Protein AF-A0A918A5C1-F1 (afdb_monomer_lite)

Sequence (192 aa):
MVVDEVDRHLWRVVDAAYDRLTCAECGGALSRGPAGCAACDRAHRYRYAAIEVDRPGVPPGNEHALRVNVSVVRRPYGISAKEVLGRRLSLPILLDGHLPGTAQAQAARAVLDKGGSAAEYAESFTASGGVASAPDRETDARPGPSAVQRPSGGGNPSGEAVLGVASWAGPASGGVGRRAQEGSRRSCMVRR

Secondary structure (DSSP, 8-state):
-GGGSGGGSBHHHHHHHHTT-B-TTTSSBTTTSPTT-HHHHHHHHHGGGSB--PPTTS-TTHHHHHHHHHHHHH--TT--HHHHHHHHHHHHHHHTT----HHHHHHHHHHHHTT--HHHHHHHHHSS----PPP------PPPP-----------------------------------------------

Organism: NCBI:txid2047744

Radius of gyration: 23.29 Å; chains: 1; bounding box: 36×92×53 Å

Structure (mmCIF, N/CA/C/O backbone):
data_AF-A0A918A5C1-F1
#
_entry.id   AF-A0A918A5C1-F1
#
loop_
_atom_site.group_PDB
_atom_site.id
_atom_site.type_symbol
_atom_site.label_atom_id
_atom_site.label_alt_id
_atom_site.label_comp_id
_atom_site.label_asym_id
_atom_site.label_entity_id
_atom_site.label_seq_id
_atom_site.pdbx_PDB_ins_code
_atom_site.Cartn_x
_atom_site.Cartn_y
_atom_site.Cartn_z
_atom_site.occupancy
_atom_site.B_iso_or_equiv
_atom_site.auth_seq_id
_atom_site.auth_comp_id
_atom_site.auth_asym_id
_atom_site.auth_atom_id
_atom_site.pdbx_PDB_model_num
ATOM 1 N N . MET A 1 1 ? -14.588 -12.316 13.452 1.00 87.06 1 MET A N 1
ATOM 2 C CA . MET A 1 1 ? -14.721 -11.558 12.178 1.00 87.06 1 MET A CA 1
ATOM 3 C C . MET A 1 1 ? -13.364 -11.553 11.477 1.00 87.06 1 MET A C 1
ATOM 5 O O . MET A 1 1 ? -12.376 -11.778 12.157 1.00 87.06 1 MET A O 1
ATOM 9 N N . VAL A 1 2 ? -13.269 -11.291 10.163 1.00 95.62 2 VAL A N 1
ATOM 10 C CA . VAL A 1 2 ? -11.977 -11.307 9.423 1.00 95.62 2 VAL A CA 1
ATOM 11 C C . VAL A 1 2 ? -10.876 -10.492 10.119 1.00 95.62 2 VAL A C 1
ATOM 13 O O . VAL A 1 2 ? -9.729 -10.919 10.175 1.00 95.62 2 VAL A O 1
ATOM 16 N N . VAL A 1 3 ? -11.217 -9.325 10.674 1.00 95.00 3 VAL A N 1
ATOM 17 C CA . VAL A 1 3 ? -10.248 -8.439 11.348 1.00 95.00 3 VAL A CA 1
ATOM 18 C C . VAL A 1 3 ? -9.854 -8.886 12.761 1.00 95.00 3 VAL A C 1
ATOM 20 O O . VAL A 1 3 ? -8.916 -8.325 13.319 1.00 95.00 3 VAL A O 1
ATOM 23 N N . ASP A 1 4 ? -10.530 -9.891 13.321 1.00 95.00 4 ASP A N 1
ATOM 24 C CA . ASP A 1 4 ? -10.181 -10.488 14.619 1.00 95.00 4 ASP A CA 1
ATOM 25 C C . ASP A 1 4 ? -9.201 -11.666 14.459 1.00 95.00 4 ASP A C 1
ATOM 27 O O . ASP A 1 4 ? -8.516 -12.032 15.408 1.00 95.00 4 ASP A O 1
ATOM 31 N N . GLU A 1 5 ? -9.122 -12.246 13.256 1.00 96.62 5 GLU A N 1
ATOM 32 C CA . GLU A 1 5 ? -8.316 -13.429 12.917 1.00 96.62 5 GLU A CA 1
ATOM 33 C C . GLU A 1 5 ? -7.422 -13.138 11.701 1.00 96.62 5 GLU A C 1
ATOM 35 O O . GLU A 1 5 ? -7.393 -13.878 10.717 1.00 96.62 5 GLU A O 1
ATOM 40 N N . VAL A 1 6 ? -6.729 -11.994 11.730 1.00 97.19 6 VAL A N 1
ATOM 41 C CA . VAL A 1 6 ? -5.982 -11.461 10.576 1.00 97.19 6 VAL A CA 1
ATOM 42 C C . VAL A 1 6 ? -4.991 -12.461 9.974 1.00 97.19 6 VAL A C 1
ATOM 44 O O . VAL A 1 6 ? -4.829 -12.489 8.759 1.00 97.19 6 VAL A O 1
ATOM 47 N N . ASP A 1 7 ? -4.373 -13.303 10.799 1.00 97.56 7 ASP A N 1
ATOM 48 C CA . ASP A 1 7 ? -3.370 -14.312 10.447 1.00 97.56 7 ASP A CA 1
ATOM 49 C C . ASP A 1 7 ? -3.942 -15.535 9.717 1.00 97.56 7 ASP A C 1
ATOM 51 O O . ASP A 1 7 ? -3.189 -16.333 9.164 1.00 97.56 7 ASP A O 1
ATOM 55 N N . ARG A 1 8 ? -5.269 -15.676 9.665 1.00 98.12 8 ARG A N 1
ATOM 56 C CA . ARG A 1 8 ? -5.959 -16.766 8.956 1.00 98.12 8 ARG A CA 1
ATOM 57 C C . ARG A 1 8 ? -6.446 -16.375 7.568 1.00 98.12 8 ARG A C 1
ATOM 59 O O . ARG A 1 8 ? -7.023 -17.197 6.855 1.00 98.12 8 ARG A O 1
ATOM 66 N N . HIS A 1 9 ? -6.245 -15.122 7.175 1.00 98.25 9 HIS A N 1
ATOM 67 C CA . HIS A 1 9 ? -6.808 -14.571 5.954 1.00 98.25 9 HIS A CA 1
ATOM 68 C C . HIS A 1 9 ? -5.730 -13.967 5.060 1.00 98.25 9 HIS A C 1
ATOM 70 O O . HIS A 1 9 ? -4.739 -13.407 5.528 1.00 98.25 9 HIS A O 1
ATOM 76 N N . LEU A 1 10 ? -5.950 -14.050 3.743 1.00 97.88 10 LEU A N 1
ATOM 77 C CA . LEU A 1 10 ? -5.118 -13.343 2.775 1.00 97.88 10 LEU A CA 1
ATOM 78 C C . LEU A 1 10 ? -5.194 -11.837 3.027 1.00 97.88 10 LEU A C 1
ATOM 80 O O . LEU A 1 10 ? -6.274 -11.300 3.294 1.00 97.88 10 LEU A O 1
ATOM 84 N N . TRP A 1 11 ? -4.074 -11.139 2.853 1.00 97.69 11 TRP A N 1
ATOM 85 C CA . TRP A 1 11 ? -3.998 -9.699 3.108 1.00 97.69 11 TRP A CA 1
ATOM 86 C C . TRP A 1 11 ? -5.070 -8.899 2.352 1.00 97.69 11 TRP A C 1
ATOM 88 O O . TRP A 1 11 ? -5.661 -7.990 2.922 1.00 97.69 11 TRP A O 1
ATOM 98 N N . ARG A 1 12 ? -5.390 -9.286 1.107 1.00 96.88 12 ARG A N 1
ATOM 99 C CA . ARG A 1 12 ? -6.434 -8.660 0.273 1.00 96.88 12 ARG A CA 1
ATOM 100 C C . ARG A 1 12 ? -7.818 -8.734 0.920 1.00 96.88 12 ARG A C 1
ATOM 102 O O . ARG A 1 12 ? -8.595 -7.788 0.825 1.00 96.88 12 ARG A O 1
ATOM 109 N N . VAL A 1 13 ? -8.116 -9.842 1.600 1.00 97.69 13 VAL A N 1
ATOM 110 C CA . VAL A 1 13 ? -9.382 -10.048 2.319 1.00 97.69 13 VAL A CA 1
ATOM 111 C C . VAL A 1 13 ? -9.417 -9.194 3.585 1.00 97.69 13 VAL A C 1
ATOM 113 O O . VAL A 1 13 ? -10.421 -8.532 3.840 1.00 97.69 13 VAL A O 1
ATOM 116 N N . VAL A 1 14 ? -8.314 -9.145 4.339 1.00 97.88 14 VAL A N 1
ATOM 117 C CA . VAL A 1 14 ? -8.180 -8.283 5.528 1.00 97.88 14 VAL A CA 1
ATOM 118 C C . VAL A 1 14 ? -8.329 -6.805 5.156 1.00 97.88 14 VAL A C 1
ATOM 120 O O . VAL A 1 14 ? -9.086 -6.077 5.796 1.00 97.88 14 VAL A O 1
ATOM 123 N N . ASP A 1 15 ? -7.684 -6.366 4.078 1.00 96.19 15 ASP A N 1
ATOM 124 C CA . ASP A 1 15 ? -7.796 -5.007 3.547 1.00 96.19 15 ASP A CA 1
ATOM 125 C C . ASP A 1 15 ? -9.226 -4.658 3.126 1.00 96.19 15 ASP A C 1
ATOM 127 O O . ASP A 1 15 ? -9.741 -3.601 3.492 1.00 96.19 15 ASP A O 1
ATOM 131 N N . ALA A 1 16 ? -9.887 -5.555 2.392 1.00 96.25 16 ALA A N 1
ATOM 132 C CA . ALA A 1 16 ? -11.272 -5.369 1.974 1.00 96.25 16 ALA A CA 1
ATOM 133 C C . ALA A 1 16 ? -12.257 -5.380 3.157 1.00 96.25 16 ALA A C 1
ATOM 135 O O . ALA A 1 16 ? -13.344 -4.805 3.056 1.00 96.25 16 ALA A O 1
ATOM 136 N N . ALA A 1 17 ? -11.910 -6.038 4.267 1.00 97.00 17 ALA A N 1
ATOM 137 C CA . ALA A 1 17 ? -12.677 -5.976 5.504 1.00 97.00 17 ALA A CA 1
ATOM 138 C C . ALA A 1 17 ? -12.485 -4.624 6.205 1.00 97.00 17 ALA A C 1
ATOM 140 O O . ALA A 1 17 ? -13.475 -3.985 6.552 1.00 97.00 17 ALA A O 1
ATOM 141 N N . TYR A 1 18 ? -11.245 -4.136 6.337 1.00 96.06 18 TYR A N 1
ATOM 142 C CA . TYR A 1 18 ? -10.982 -2.802 6.893 1.00 96.06 18 TYR A CA 1
ATOM 143 C C . TYR A 1 18 ? -11.688 -1.682 6.122 1.00 96.06 18 TYR A C 1
ATOM 145 O O . TYR A 1 18 ? -12.169 -0.736 6.738 1.00 96.06 18 TYR A O 1
ATOM 153 N N . ASP A 1 19 ? -11.826 -1.815 4.803 1.00 93.12 19 ASP A N 1
ATOM 154 C CA . ASP A 1 19 ? -12.520 -0.838 3.954 1.00 93.12 19 ASP A CA 1
ATOM 155 C C . ASP A 1 19 ? -14.018 -0.703 4.252 1.00 93.12 19 ASP A C 1
ATOM 157 O O . ASP A 1 19 ? -14.624 0.308 3.902 1.00 93.12 19 ASP A O 1
ATOM 161 N N . ARG A 1 20 ? -14.616 -1.710 4.892 1.00 95.75 20 ARG A N 1
ATOM 162 C CA . ARG A 1 20 ? -16.041 -1.738 5.242 1.00 95.75 20 ARG A CA 1
ATOM 163 C C . ARG A 1 20 ? -16.316 -1.399 6.701 1.00 95.75 20 ARG A C 1
ATOM 165 O O . ARG A 1 20 ? -17.478 -1.296 7.083 1.00 95.75 20 ARG A O 1
ATOM 172 N N . LEU A 1 21 ? -15.276 -1.263 7.520 1.00 96.88 21 LEU A N 1
ATOM 173 C CA . LEU A 1 21 ? -15.415 -1.045 8.952 1.00 96.88 21 LEU A CA 1
ATOM 174 C C . LEU A 1 21 ? -15.123 0.406 9.311 1.00 96.88 21 LEU A C 1
ATOM 176 O O . LEU A 1 21 ? -14.121 0.990 8.898 1.00 96.88 21 LEU A O 1
ATOM 180 N N . THR A 1 22 ? -15.979 0.959 10.160 1.00 97.81 22 THR A N 1
ATOM 181 C CA . THR A 1 22 ? -15.768 2.265 10.778 1.00 97.81 22 THR A CA 1
ATOM 182 C C . THR A 1 22 ? -15.053 2.080 12.112 1.00 97.81 22 THR A C 1
ATOM 184 O O . THR A 1 22 ? -15.408 1.223 12.919 1.00 97.81 22 THR A O 1
ATOM 187 N N . CYS A 1 23 ? -14.029 2.886 12.358 1.00 97.50 23 CYS A N 1
ATOM 188 C CA . CYS A 1 23 ? -13.345 2.955 13.635 1.00 97.50 23 CYS A CA 1
ATOM 189 C C . CYS A 1 23 ? -14.275 3.562 14.692 1.00 97.50 23 CYS A C 1
ATOM 191 O O . CYS A 1 23 ? -14.703 4.706 14.551 1.00 97.50 23 CYS A O 1
ATOM 193 N N . ALA A 1 24 ? -14.529 2.828 15.775 1.00 96.69 24 ALA A N 1
ATOM 194 C CA . ALA A 1 24 ? -15.367 3.306 16.875 1.00 96.69 24 ALA A CA 1
ATOM 195 C C . ALA A 1 24 ? -14.765 4.510 17.628 1.00 96.69 24 ALA A C 1
ATOM 197 O O . ALA A 1 24 ? -15.506 5.274 18.232 1.00 96.69 24 ALA A O 1
ATOM 198 N N . GLU A 1 25 ? -13.440 4.698 17.584 1.00 97.56 25 GLU A N 1
ATOM 199 C CA . GLU A 1 25 ? -12.774 5.817 18.267 1.00 97.56 2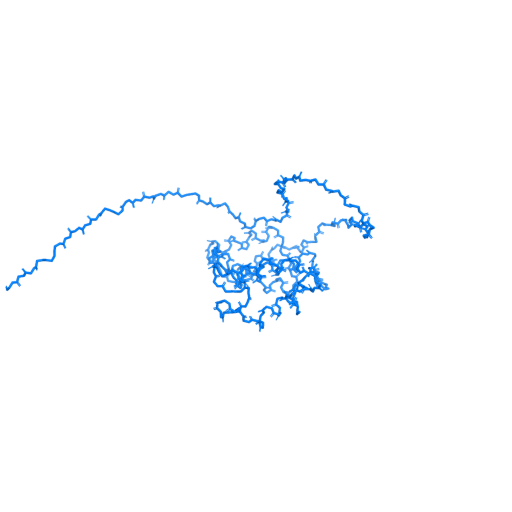5 GLU A CA 1
ATOM 200 C C . GLU A 1 25 ? -12.836 7.119 17.461 1.00 97.56 25 GLU A C 1
ATOM 202 O O . GLU A 1 25 ? -13.171 8.168 17.999 1.00 97.56 25 GLU A O 1
ATOM 207 N N . CYS A 1 26 ? -12.490 7.075 16.170 1.00 97.25 26 CYS A N 1
ATOM 208 C CA . CYS A 1 26 ? -12.340 8.287 15.358 1.00 97.25 26 CYS A CA 1
ATOM 209 C C . CYS A 1 26 ? -13.447 8.487 14.313 1.00 97.25 26 CYS A C 1
ATOM 211 O O . CYS A 1 26 ? -13.390 9.457 13.563 1.00 97.25 26 CYS A O 1
ATOM 213 N N . GLY A 1 27 ? -14.392 7.550 14.181 1.00 97.00 27 GLY A N 1
ATOM 214 C CA . GLY A 1 27 ? -15.496 7.606 13.213 1.00 97.00 27 GLY A CA 1
ATOM 215 C C . GLY A 1 27 ? -15.097 7.475 11.735 1.00 97.00 27 GLY A C 1
ATOM 216 O O . GLY A 1 27 ? -15.963 7.484 10.867 1.00 97.00 27 GLY A O 1
ATOM 217 N N . GLY A 1 28 ? -13.803 7.356 11.425 1.00 94.19 28 GLY A N 1
ATOM 218 C CA . GLY A 1 28 ? -13.288 7.165 10.064 1.00 94.19 28 GLY A CA 1
ATOM 219 C C . GLY A 1 28 ? -13.178 5.690 9.675 1.00 94.19 28 GLY A C 1
ATOM 220 O O . GLY A 1 28 ? -13.428 4.810 10.491 1.00 94.19 28 GLY A O 1
ATOM 221 N N . ALA A 1 29 ? -12.739 5.397 8.450 1.00 95.19 29 ALA A N 1
ATOM 222 C CA . ALA A 1 29 ? -12.466 4.017 8.038 1.00 95.19 29 ALA A CA 1
ATOM 223 C C . ALA A 1 29 ? -11.344 3.389 8.892 1.00 95.19 29 ALA A C 1
ATOM 225 O O . ALA A 1 29 ? -10.275 3.988 9.082 1.00 95.19 29 ALA A O 1
ATOM 226 N N . LEU A 1 30 ? -11.576 2.179 9.407 1.00 96.44 30 LEU A N 1
ATOM 227 C CA . LEU A 1 30 ? -10.623 1.466 10.255 1.00 96.44 30 LEU A CA 1
ATOM 228 C C . LEU A 1 30 ? -9.291 1.266 9.516 1.00 96.44 30 LEU A C 1
ATOM 230 O O . LEU A 1 30 ? -9.261 1.014 8.314 1.00 96.44 30 LEU A O 1
ATOM 234 N N . SER A 1 31 ? -8.173 1.403 10.238 1.00 95.12 31 SER A N 1
ATOM 235 C CA . SER A 1 31 ? -6.787 1.425 9.721 1.00 95.12 31 SER A CA 1
ATOM 236 C C . SER A 1 31 ? -6.377 2.663 8.905 1.00 95.12 31 SER A C 1
ATOM 238 O O . SER A 1 31 ? -5.211 2.761 8.519 1.00 95.12 31 SER A O 1
ATOM 240 N N . ARG A 1 32 ? -7.286 3.621 8.668 1.00 93.88 32 ARG A N 1
ATOM 241 C CA . ARG A 1 32 ? -7.028 4.846 7.880 1.00 93.88 32 ARG A CA 1
ATOM 242 C C . ARG A 1 32 ? -7.212 6.149 8.663 1.00 93.88 32 ARG A C 1
ATOM 244 O O . ARG A 1 32 ? -6.951 7.220 8.127 1.00 93.88 32 ARG A O 1
ATOM 251 N N . GLY A 1 33 ? -7.676 6.064 9.909 1.00 92.62 33 GLY A N 1
ATOM 252 C CA . GLY A 1 33 ? -7.900 7.227 10.766 1.00 92.62 33 GLY A CA 1
ATOM 253 C C . GLY A 1 33 ? -6.615 7.976 11.152 1.00 92.62 33 GLY A C 1
ATOM 254 O O . GLY A 1 33 ? -5.513 7.471 10.901 1.00 92.62 33 GLY A O 1
ATOM 255 N N . PRO A 1 34 ? -6.763 9.158 11.789 1.00 92.56 34 PRO A N 1
ATOM 256 C CA . PRO A 1 34 ? -5.683 10.096 12.094 1.00 92.56 34 PRO A CA 1
ATOM 257 C C . PRO A 1 34 ? -4.485 9.471 12.811 1.00 92.56 34 PRO A C 1
ATOM 259 O O . PRO A 1 34 ? -4.590 8.442 13.487 1.00 92.56 34 PRO A O 1
ATOM 262 N N . ALA A 1 35 ? -3.324 10.118 12.673 1.00 90.50 35 ALA A N 1
ATOM 263 C CA . ALA A 1 35 ? -2.172 9.824 13.517 1.00 90.50 35 ALA A CA 1
ATOM 264 C C . ALA A 1 35 ? -2.573 9.950 14.996 1.00 90.50 35 ALA A C 1
ATOM 266 O O . ALA A 1 35 ? -3.207 10.933 15.379 1.00 90.50 35 ALA A O 1
ATOM 267 N N . GLY A 1 36 ? -2.230 8.949 15.810 1.00 92.44 36 GLY A N 1
ATOM 268 C CA . GLY A 1 36 ? -2.559 8.918 17.236 1.00 92.44 36 GLY A CA 1
ATOM 269 C C . GLY A 1 36 ? -3.908 8.281 17.586 1.00 92.44 36 GLY A C 1
ATOM 270 O O . GLY A 1 36 ? -4.189 8.109 18.769 1.00 92.44 36 GLY A O 1
ATOM 271 N N . CYS A 1 37 ? -4.737 7.882 16.612 1.00 97.06 37 CYS A N 1
ATOM 272 C CA . CYS A 1 37 ? -5.896 7.031 16.901 1.00 97.06 37 CYS A CA 1
ATOM 273 C C . CYS A 1 37 ? -5.428 5.599 17.195 1.00 97.06 37 CYS A C 1
ATOM 275 O O . CYS A 1 37 ? -4.991 4.889 16.285 1.00 97.06 37 CYS A O 1
ATOM 277 N N . ALA A 1 38 ? -5.562 5.163 18.450 1.00 97.12 38 ALA A N 1
ATOM 278 C CA . ALA A 1 38 ? -5.040 3.889 18.933 1.00 97.12 38 ALA A CA 1
ATOM 279 C C . ALA A 1 38 ? -5.626 2.684 18.180 1.00 97.12 38 ALA A C 1
ATOM 281 O O . ALA A 1 38 ? -4.872 1.788 17.780 1.00 97.12 38 ALA A O 1
ATOM 282 N N . ALA A 1 39 ? -6.939 2.673 17.923 1.00 96.88 39 ALA A N 1
ATOM 283 C CA . ALA A 1 39 ? -7.589 1.614 17.151 1.00 96.88 39 ALA A CA 1
ATOM 284 C C . ALA A 1 39 ? -7.078 1.545 15.702 1.00 96.88 39 ALA A C 1
ATOM 286 O O . ALA A 1 39 ? -6.755 0.462 15.208 1.00 96.88 39 ALA A O 1
ATOM 287 N N . CYS A 1 40 ? -6.939 2.689 15.023 1.00 97.31 40 CYS A N 1
ATOM 288 C CA . CYS A 1 40 ? -6.416 2.725 13.654 1.00 97.31 40 CYS A CA 1
ATOM 289 C C . CYS A 1 40 ? -4.932 2.357 13.590 1.00 97.31 40 CYS A C 1
ATOM 291 O O . CYS A 1 40 ? -4.527 1.635 12.682 1.00 97.31 40 CYS A O 1
ATOM 293 N N . ASP A 1 41 ? -4.134 2.807 14.556 1.00 95.75 41 ASP A N 1
ATOM 294 C CA . ASP A 1 41 ? -2.721 2.459 14.690 1.00 95.75 41 ASP A CA 1
ATOM 295 C C . ASP A 1 41 ? -2.524 0.957 14.907 1.00 95.75 41 ASP A C 1
ATOM 297 O O . ASP A 1 41 ? -1.663 0.339 14.276 1.00 95.75 41 ASP A O 1
ATOM 301 N N . ARG A 1 42 ? -3.349 0.346 15.766 1.00 95.81 42 ARG A N 1
ATOM 302 C CA . ARG A 1 42 ? -3.363 -1.104 15.970 1.00 95.81 42 ARG A CA 1
ATOM 303 C C . ARG A 1 42 ? -3.731 -1.817 14.672 1.00 95.81 42 ARG A C 1
ATOM 305 O O . ARG A 1 42 ? -2.926 -2.600 14.182 1.00 95.81 42 ARG A O 1
ATOM 312 N N . ALA A 1 43 ? -4.881 -1.506 14.079 1.00 96.56 43 ALA A N 1
ATOM 313 C CA . ALA A 1 43 ? -5.335 -2.135 12.838 1.00 96.56 43 ALA A CA 1
ATOM 314 C C . ALA A 1 43 ? -4.292 -2.023 11.709 1.00 96.56 43 ALA A C 1
ATOM 316 O O . ALA A 1 43 ? -3.991 -3.004 11.028 1.00 96.56 43 ALA A O 1
ATOM 317 N N . HIS A 1 44 ? -3.672 -0.848 11.557 1.00 95.50 44 HIS A N 1
ATOM 318 C CA . HIS A 1 44 ? -2.628 -0.613 10.564 1.00 95.50 44 HIS A CA 1
ATOM 319 C C . HIS A 1 44 ? -1.391 -1.495 10.780 1.00 95.50 44 HIS A C 1
ATOM 321 O O . HIS A 1 44 ? -0.839 -1.992 9.806 1.00 95.50 44 HIS A O 1
ATOM 327 N N . ARG A 1 45 ? -0.955 -1.718 12.025 1.00 93.31 45 ARG A N 1
ATOM 328 C CA . ARG A 1 45 ? 0.194 -2.593 12.317 1.00 93.31 45 ARG A CA 1
ATOM 329 C C . ARG A 1 45 ? -0.153 -4.077 12.182 1.00 93.31 45 ARG A C 1
ATOM 331 O O . ARG A 1 45 ? 0.608 -4.827 11.580 1.00 93.31 45 ARG A O 1
ATOM 338 N N . TYR A 1 46 ? -1.309 -4.497 12.696 1.00 95.44 46 TYR A N 1
ATOM 339 C CA . TYR A 1 46 ? -1.718 -5.907 12.705 1.00 95.44 46 TYR A CA 1
ATOM 340 C C . TYR A 1 46 ? -2.041 -6.458 11.314 1.00 95.44 46 TYR A C 1
ATOM 342 O O . TYR A 1 46 ? -1.929 -7.660 11.101 1.00 95.44 46 TYR A O 1
ATOM 350 N N . ARG A 1 47 ? -2.360 -5.604 10.332 1.00 95.38 47 ARG A N 1
ATOM 351 C CA . ARG A 1 47 ? -2.589 -6.041 8.943 1.00 95.38 47 ARG A CA 1
ATOM 352 C C . ARG A 1 47 ? -1.421 -6.837 8.345 1.00 95.38 47 ARG A C 1
ATOM 354 O O . ARG A 1 47 ? -1.633 -7.621 7.428 1.00 95.38 47 ARG A O 1
ATOM 361 N N . TYR A 1 48 ? -0.194 -6.622 8.829 1.00 95.75 48 TYR A N 1
ATOM 362 C CA . TYR A 1 48 ? 0.990 -7.302 8.305 1.00 95.75 48 TYR A CA 1
ATOM 363 C C . TYR A 1 48 ? 1.110 -8.755 8.773 1.00 95.75 48 TYR A C 1
ATOM 365 O O . TYR A 1 48 ? 1.846 -9.514 8.148 1.00 95.75 48 TYR A O 1
ATOM 373 N N . ALA A 1 49 ? 0.348 -9.157 9.796 1.00 97.31 49 ALA A N 1
ATOM 374 C CA . ALA A 1 49 ? 0.215 -10.556 10.199 1.00 97.31 49 ALA A CA 1
ATOM 375 C C . ALA A 1 49 ? -0.620 -11.383 9.207 1.00 97.31 49 ALA A C 1
ATOM 377 O O . ALA A 1 49 ? -0.575 -12.607 9.254 1.00 97.31 49 ALA A O 1
ATOM 378 N N . ALA A 1 50 ? -1.369 -10.728 8.311 1.00 98.19 50 ALA A N 1
ATOM 379 C CA . ALA A 1 50 ? -2.154 -11.413 7.299 1.00 98.19 50 ALA A CA 1
ATOM 380 C C . ALA A 1 50 ? -1.279 -12.190 6.316 1.00 98.19 50 ALA A C 1
ATOM 382 O O . ALA A 1 50 ? -0.167 -11.769 5.978 1.00 98.19 50 ALA A O 1
ATOM 383 N N . ILE A 1 51 ? -1.833 -13.294 5.819 1.00 98.25 51 ILE A N 1
ATOM 384 C CA . ILE A 1 51 ? -1.157 -14.204 4.903 1.00 98.25 51 ILE A CA 1
ATOM 385 C C . ILE A 1 51 ? -0.862 -13.463 3.594 1.00 98.25 51 ILE A C 1
ATOM 387 O O . ILE A 1 51 ? -1.753 -12.913 2.935 1.00 98.25 51 ILE A O 1
ATOM 391 N N . GLU A 1 52 ? 0.410 -13.458 3.212 1.00 96.94 52 GLU A N 1
ATOM 392 C CA . GLU A 1 52 ? 0.899 -12.867 1.972 1.00 96.94 52 GLU A CA 1
ATOM 393 C C . GLU A 1 52 ? 1.250 -13.990 0.995 1.00 96.94 52 GLU A C 1
ATOM 395 O O . GLU A 1 52 ? 2.171 -14.766 1.235 1.00 96.94 52 GLU A O 1
ATOM 400 N N . VAL A 1 53 ? 0.474 -14.095 -0.086 1.00 97.12 53 VAL A N 1
ATOM 401 C CA . VAL A 1 53 ? 0.712 -15.032 -1.191 1.00 97.12 53 VAL A CA 1
ATOM 402 C C . VAL A 1 53 ? 0.558 -14.263 -2.488 1.00 97.12 53 VAL A C 1
ATOM 404 O O . VAL A 1 53 ? -0.491 -13.635 -2.700 1.00 97.12 53 VAL A O 1
ATOM 407 N N . ASP A 1 54 ? 1.585 -14.340 -3.334 1.00 97.38 54 ASP A N 1
ATOM 408 C CA . ASP A 1 54 ? 1.574 -13.780 -4.680 1.00 97.38 54 ASP A CA 1
ATOM 409 C C . ASP A 1 54 ? 0.439 -14.375 -5.523 1.00 97.38 54 ASP A C 1
ATOM 411 O O . ASP A 1 54 ? 0.128 -15.566 -5.445 1.00 97.38 54 ASP A O 1
ATOM 415 N N . ARG A 1 55 ? -0.245 -13.538 -6.311 1.00 95.00 55 ARG A N 1
ATOM 416 C CA . ARG A 1 55 ? -1.268 -14.035 -7.241 1.00 95.00 55 ARG A CA 1
ATOM 417 C C . ARG A 1 55 ? -0.616 -14.849 -8.375 1.00 95.00 55 ARG A C 1
ATOM 419 O O . ARG A 1 55 ? 0.560 -14.655 -8.664 1.00 95.00 55 ARG A O 1
ATOM 426 N N . PRO A 1 56 ? -1.346 -15.752 -9.047 1.00 95.69 56 PRO A N 1
ATOM 427 C CA . PRO A 1 56 ? -0.785 -16.474 -10.186 1.00 95.69 56 PRO A CA 1
ATOM 428 C C . PRO A 1 56 ? -0.280 -15.519 -11.276 1.00 95.69 56 PRO A C 1
ATOM 430 O O . PRO A 1 56 ? -0.946 -14.533 -11.590 1.00 95.69 56 PRO A O 1
ATOM 433 N N . GLY A 1 57 ? 0.879 -15.830 -11.862 1.00 93.81 57 GLY A N 1
ATOM 434 C CA . GLY A 1 57 ? 1.420 -15.111 -13.019 1.00 93.81 57 GLY A CA 1
ATOM 435 C C . GLY A 1 57 ? 2.182 -13.816 -12.718 1.00 93.81 57 GLY A C 1
ATOM 436 O O . GLY A 1 57 ? 2.532 -13.119 -13.665 1.00 93.81 57 GLY A O 1
ATOM 437 N N . VAL A 1 58 ? 2.465 -13.489 -11.450 1.00 96.19 58 VAL A N 1
ATOM 438 C CA . VAL A 1 58 ? 3.310 -12.331 -11.096 1.00 96.19 58 VAL A CA 1
ATOM 439 C C . VAL A 1 58 ? 4.636 -12.754 -10.461 1.00 96.19 58 VAL A C 1
ATOM 441 O O . VAL A 1 58 ? 4.711 -13.840 -9.882 1.00 96.19 58 VAL A O 1
ATOM 444 N N . PRO A 1 59 ? 5.687 -11.915 -10.540 1.00 95.31 59 PRO A N 1
ATOM 445 C CA . PRO A 1 59 ? 6.953 -12.185 -9.875 1.00 95.31 59 PRO A CA 1
ATOM 446 C C . PRO A 1 59 ? 6.796 -12.296 -8.349 1.00 95.31 59 PRO A C 1
ATOM 448 O O . PRO A 1 59 ? 5.960 -11.585 -7.776 1.00 95.31 59 PRO A O 1
ATOM 451 N N . PRO A 1 60 ? 7.635 -13.107 -7.676 1.00 96.56 60 PRO A N 1
ATOM 452 C CA . PRO A 1 60 ? 7.659 -13.181 -6.220 1.00 96.56 60 PRO A CA 1
ATOM 453 C C . PRO A 1 60 ? 7.838 -11.806 -5.564 1.00 96.56 60 PRO A C 1
ATOM 455 O O . PRO A 1 60 ? 8.715 -11.031 -5.949 1.00 96.56 60 PRO A O 1
ATOM 458 N N . GLY A 1 61 ? 7.027 -11.507 -4.550 1.00 95.94 61 GLY A N 1
ATOM 459 C CA . GLY A 1 61 ? 7.041 -10.241 -3.816 1.00 95.94 61 GLY A CA 1
ATOM 460 C C . GLY A 1 61 ? 6.202 -9.121 -4.443 1.00 95.94 61 GLY A C 1
ATOM 461 O O . GLY A 1 61 ? 6.184 -8.008 -3.909 1.00 95.94 61 GLY A O 1
ATOM 462 N N . ASN A 1 62 ? 5.476 -9.374 -5.536 1.00 97.25 62 ASN A N 1
ATOM 463 C CA . ASN A 1 62 ? 4.578 -8.379 -6.125 1.00 97.25 62 ASN A CA 1
ATOM 464 C C . ASN A 1 62 ? 3.432 -8.009 -5.165 1.00 97.25 62 ASN A C 1
ATOM 466 O O . ASN A 1 62 ? 3.147 -6.825 -4.975 1.00 97.25 62 ASN A O 1
ATOM 470 N N . GLU A 1 63 ? 2.819 -8.988 -4.495 1.00 97.50 63 GLU A N 1
ATOM 471 C CA . GLU A 1 63 ? 1.751 -8.730 -3.521 1.00 97.50 63 GLU A CA 1
ATOM 472 C C . GLU A 1 63 ? 2.277 -8.006 -2.278 1.00 97.50 63 GLU A C 1
ATOM 474 O O . GLU A 1 63 ? 1.581 -7.150 -1.730 1.00 97.50 63 GLU A O 1
ATOM 479 N N . HIS A 1 64 ? 3.531 -8.261 -1.888 1.00 97.50 64 HIS A N 1
ATOM 480 C CA . HIS A 1 64 ? 4.206 -7.488 -0.846 1.00 97.50 64 HIS A CA 1
ATOM 481 C C . HIS A 1 64 ? 4.325 -6.014 -1.226 1.00 97.50 64 HIS A C 1
ATOM 483 O O . HIS A 1 64 ? 3.926 -5.122 -0.469 1.00 97.50 64 HIS A O 1
ATOM 489 N N . ALA A 1 65 ? 4.834 -5.752 -2.432 1.00 96.94 65 ALA A N 1
ATOM 490 C CA . ALA A 1 65 ? 4.952 -4.402 -2.953 1.00 96.94 65 ALA A CA 1
ATOM 491 C C . ALA A 1 65 ? 3.576 -3.721 -3.017 1.00 96.94 65 ALA A C 1
ATOM 493 O O . ALA A 1 65 ? 3.439 -2.598 -2.529 1.00 96.94 65 ALA A O 1
ATOM 494 N N . LEU A 1 66 ? 2.539 -4.393 -3.526 1.00 97.44 66 LEU A N 1
ATOM 495 C CA . LEU A 1 66 ? 1.170 -3.868 -3.525 1.00 97.44 66 LEU A CA 1
ATOM 496 C C . LEU A 1 66 ? 0.691 -3.512 -2.118 1.00 97.44 66 LEU A C 1
ATOM 498 O O . LEU A 1 66 ? 0.269 -2.377 -1.892 1.00 97.44 66 LEU A O 1
ATOM 502 N N . ARG A 1 67 ? 0.802 -4.439 -1.163 1.00 97.44 67 ARG A N 1
ATOM 503 C CA . ARG A 1 67 ? 0.349 -4.252 0.221 1.00 97.44 67 ARG A CA 1
ATOM 504 C C . ARG A 1 67 ? 0.992 -3.028 0.873 1.00 97.44 67 ARG A C 1
ATOM 506 O O . ARG A 1 67 ? 0.288 -2.220 1.483 1.00 97.44 67 ARG A O 1
ATOM 513 N N . VAL A 1 68 ? 2.304 -2.854 0.709 1.00 96.06 68 VAL A N 1
ATOM 514 C CA . VAL A 1 68 ? 3.044 -1.699 1.245 1.00 96.06 68 VAL A CA 1
ATOM 515 C C . VAL A 1 68 ? 2.626 -0.393 0.564 1.00 96.06 68 VAL A C 1
ATOM 517 O O . VAL A 1 68 ? 2.386 0.607 1.239 1.00 96.06 68 VAL A O 1
ATOM 520 N N . ASN A 1 69 ? 2.493 -0.374 -0.766 1.00 97.69 69 ASN A N 1
ATOM 521 C CA . ASN A 1 69 ? 2.075 0.837 -1.481 1.00 97.69 69 ASN A CA 1
ATOM 522 C C . ASN A 1 69 ? 0.645 1.246 -1.082 1.00 97.69 69 ASN A C 1
ATOM 524 O O . ASN A 1 69 ? 0.397 2.410 -0.763 1.00 97.69 69 ASN A O 1
ATOM 528 N N . VAL A 1 70 ? -0.281 0.287 -1.016 1.00 96.81 70 VAL A N 1
ATOM 529 C CA . VAL A 1 70 ? -1.665 0.510 -0.582 1.00 96.81 70 VAL A CA 1
ATOM 530 C C . VAL A 1 70 ? -1.722 1.051 0.851 1.00 96.81 70 VAL A C 1
ATOM 532 O O . VAL A 1 70 ? -2.471 1.996 1.113 1.00 96.81 70 VAL A O 1
ATOM 535 N N . SER A 1 71 ? -0.936 0.499 1.781 1.00 95.31 71 SER A N 1
ATOM 536 C CA . SER A 1 71 ? -0.949 0.932 3.183 1.00 95.31 71 SER A CA 1
ATOM 537 C C . SER A 1 71 ? -0.470 2.380 3.348 1.00 95.31 71 SER A C 1
ATOM 539 O O . SER A 1 71 ? -1.114 3.147 4.069 1.00 95.31 71 SER A O 1
ATOM 541 N N . VAL A 1 72 ? 0.580 2.781 2.622 1.00 95.88 72 VAL A N 1
ATOM 542 C CA . VAL A 1 72 ? 1.108 4.155 2.613 1.00 95.88 72 VAL A CA 1
ATOM 543 C C . VAL A 1 72 ? 0.106 5.130 2.002 1.00 95.88 72 VAL A C 1
ATOM 545 O O . VAL A 1 72 ? -0.178 6.176 2.584 1.00 95.88 72 VAL A O 1
ATOM 548 N N . VAL A 1 73 ? -0.479 4.790 0.849 1.00 96.38 73 VAL A N 1
ATOM 549 C CA . VAL A 1 73 ? -1.432 5.670 0.154 1.00 96.38 73 VAL A CA 1
ATOM 550 C C . VAL A 1 73 ? -2.697 5.900 0.979 1.00 96.38 73 VAL A C 1
ATOM 552 O O . VAL A 1 73 ? -3.234 7.010 0.984 1.00 96.38 73 VAL A O 1
ATOM 555 N N . ARG A 1 74 ? -3.169 4.869 1.686 1.00 94.25 74 ARG A N 1
ATOM 556 C CA . ARG A 1 74 ? -4.362 4.942 2.542 1.00 94.25 74 ARG A CA 1
ATOM 557 C C . ARG A 1 74 ? -4.104 5.645 3.873 1.00 94.25 74 ARG A C 1
ATOM 559 O O . ARG A 1 74 ? -5.063 6.118 4.478 1.00 94.25 74 ARG A O 1
ATOM 566 N N . ARG A 1 75 ? -2.850 5.705 4.335 1.00 93.62 75 ARG A N 1
ATOM 567 C CA . ARG A 1 75 ? -2.477 6.309 5.619 1.00 93.62 75 ARG A CA 1
ATOM 568 C C . ARG A 1 75 ? -1.125 7.048 5.542 1.00 9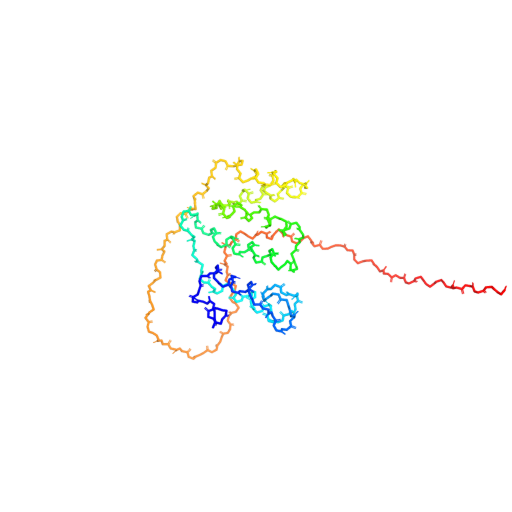3.62 75 ARG A C 1
ATOM 570 O O . ARG A 1 75 ? -0.130 6.562 6.074 1.00 93.62 75 ARG A O 1
ATOM 577 N N . PRO A 1 76 ? -1.075 8.247 4.937 1.00 93.31 76 PRO A N 1
ATOM 578 C CA . PRO A 1 76 ? 0.180 8.936 4.620 1.00 93.31 76 PRO A CA 1
ATOM 579 C C . PRO A 1 76 ? 0.810 9.726 5.790 1.00 93.31 76 PRO A C 1
ATOM 581 O O . PRO A 1 76 ? 1.565 10.671 5.560 1.00 93.31 76 PRO A O 1
ATOM 584 N N . TYR A 1 77 ? 0.511 9.400 7.053 1.00 89.50 77 TYR A N 1
ATOM 585 C CA . TYR A 1 77 ? 1.057 10.151 8.193 1.00 89.50 77 TYR A CA 1
ATOM 586 C C . TYR A 1 77 ? 2.571 9.969 8.307 1.00 89.50 77 TYR A C 1
ATOM 588 O O . TYR A 1 77 ? 3.062 8.846 8.348 1.00 89.50 77 TYR A O 1
ATOM 596 N N . GLY A 1 78 ? 3.306 11.082 8.374 1.00 88.75 78 GLY A N 1
ATOM 597 C CA . GLY A 1 78 ? 4.772 11.067 8.422 1.00 88.75 78 GLY A CA 1
ATOM 598 C C . GLY A 1 78 ? 5.443 10.741 7.084 1.00 88.75 78 GLY A C 1
ATOM 599 O O . GLY A 1 78 ? 6.662 10.610 7.038 1.00 88.75 78 GLY A O 1
ATOM 600 N N . ILE A 1 79 ? 4.675 10.635 5.993 1.00 93.75 79 ILE A N 1
ATOM 601 C CA . ILE A 1 79 ? 5.186 10.327 4.657 1.00 93.75 79 ILE A CA 1
ATOM 602 C C . ILE A 1 79 ? 5.161 11.590 3.792 1.00 93.75 79 ILE A C 1
ATOM 604 O O . ILE A 1 79 ? 4.168 12.315 3.748 1.00 93.75 79 ILE A O 1
ATOM 608 N N . SER A 1 80 ? 6.262 11.867 3.088 1.00 94.12 80 SER A N 1
ATOM 609 C CA . SER A 1 80 ? 6.341 13.037 2.204 1.00 94.12 80 SER A CA 1
ATOM 610 C C . SER A 1 80 ? 5.328 12.954 1.054 1.00 94.12 80 SER A C 1
ATOM 612 O O . SER A 1 80 ? 5.063 11.874 0.526 1.00 94.12 80 SER A O 1
ATOM 614 N N . ALA A 1 81 ? 4.810 14.098 0.598 1.00 93.81 81 ALA A N 1
ATOM 615 C CA . ALA A 1 81 ? 3.858 14.143 -0.517 1.00 93.81 81 ALA A CA 1
ATOM 616 C C . ALA A 1 81 ? 4.406 13.486 -1.798 1.00 93.81 81 ALA A C 1
ATOM 618 O O . ALA A 1 81 ? 3.666 12.816 -2.515 1.00 93.81 81 ALA A O 1
ATOM 619 N N . LYS A 1 82 ? 5.714 13.625 -2.054 1.00 92.44 82 LYS A N 1
ATOM 620 C CA . LYS A 1 82 ? 6.393 12.994 -3.193 1.00 92.44 82 LYS A CA 1
ATOM 621 C C . LYS A 1 82 ? 6.441 11.472 -3.069 1.00 92.44 82 LYS A C 1
ATOM 623 O O . LYS A 1 82 ? 6.191 10.780 -4.049 1.00 92.44 82 LYS A O 1
ATOM 628 N N . GLU A 1 83 ? 6.725 10.952 -1.876 1.00 93.94 83 GLU A N 1
ATOM 629 C CA . GLU A 1 83 ? 6.675 9.510 -1.623 1.00 93.94 83 GLU A CA 1
ATOM 630 C C . GLU A 1 83 ? 5.255 8.982 -1.846 1.00 93.94 83 GLU A C 1
ATOM 632 O O . GLU A 1 83 ? 5.072 8.032 -2.597 1.00 93.94 83 GLU A O 1
ATOM 637 N N . VAL A 1 84 ? 4.233 9.646 -1.294 1.00 96.38 84 VAL A N 1
ATOM 638 C CA . VAL A 1 84 ? 2.827 9.270 -1.526 1.00 96.38 84 VAL A CA 1
ATOM 639 C C . VAL A 1 84 ? 2.483 9.292 -3.017 1.00 96.38 84 VAL A C 1
ATOM 641 O O . VAL A 1 84 ? 1.817 8.377 -3.495 1.00 96.38 84 VAL A O 1
ATOM 644 N N . LEU A 1 85 ? 2.938 10.306 -3.760 1.00 95.50 85 LEU A N 1
ATOM 645 C CA . LEU A 1 85 ? 2.742 10.386 -5.207 1.00 95.50 85 LEU A CA 1
ATOM 646 C C . LEU A 1 85 ? 3.394 9.201 -5.927 1.00 95.50 85 LEU A C 1
ATOM 648 O O . LEU A 1 85 ? 2.717 8.532 -6.700 1.00 95.50 85 LEU A O 1
ATOM 652 N N . GLY A 1 86 ? 4.657 8.887 -5.631 1.00 95.56 86 GLY A N 1
ATOM 653 C CA . GLY A 1 86 ? 5.342 7.732 -6.217 1.00 95.56 86 GLY A CA 1
ATOM 654 C C . GLY A 1 86 ? 4.627 6.415 -5.922 1.00 95.56 86 GLY A C 1
ATOM 655 O O . GLY A 1 86 ? 4.403 5.627 -6.833 1.00 95.56 86 GLY A O 1
ATOM 656 N N . ARG A 1 87 ? 4.163 6.218 -4.681 1.00 96.25 87 ARG A N 1
ATOM 657 C CA . ARG A 1 87 ? 3.368 5.039 -4.300 1.00 96.25 87 ARG A CA 1
ATOM 658 C C . ARG A 1 87 ? 2.029 4.967 -5.035 1.00 96.25 87 ARG A C 1
ATOM 660 O O . ARG A 1 87 ? 1.554 3.880 -5.324 1.00 96.25 87 ARG A O 1
ATOM 667 N N . ARG A 1 88 ? 1.393 6.102 -5.341 1.00 96.75 88 ARG A N 1
ATOM 668 C CA . ARG A 1 88 ? 0.159 6.125 -6.149 1.00 96.75 88 ARG A CA 1
ATOM 669 C C . ARG A 1 88 ? 0.429 5.759 -7.602 1.00 96.75 88 ARG A C 1
ATOM 671 O O . ARG A 1 88 ? -0.351 5.013 -8.180 1.00 96.75 88 ARG A O 1
ATOM 678 N N . LEU A 1 89 ? 1.513 6.277 -8.170 1.00 95.81 89 LEU A N 1
ATOM 679 C CA . LEU A 1 89 ? 1.874 6.044 -9.566 1.00 95.81 89 LEU A CA 1
ATOM 680 C C . LEU A 1 89 ? 2.393 4.622 -9.815 1.00 95.81 89 LEU A C 1
ATOM 682 O O . LEU A 1 89 ? 2.195 4.095 -10.902 1.00 95.81 89 LEU A O 1
ATOM 686 N N . SER A 1 90 ? 3.011 3.977 -8.823 1.00 95.31 90 SER A N 1
ATOM 687 C CA . SER A 1 90 ? 3.464 2.584 -8.921 1.00 95.31 90 SER A CA 1
ATOM 688 C C . SER A 1 90 ? 2.329 1.558 -8.813 1.00 95.31 90 SER A C 1
ATOM 690 O O . SER A 1 90 ? 2.486 0.434 -9.283 1.00 95.31 90 SER A O 1
ATOM 692 N N . LEU A 1 91 ? 1.189 1.905 -8.198 1.00 96.50 91 LEU A N 1
ATOM 693 C CA . LEU A 1 91 ? 0.097 0.955 -7.954 1.00 96.50 91 LEU A CA 1
ATOM 694 C C . LEU A 1 91 ? -0.453 0.309 -9.236 1.00 96.50 91 LEU A C 1
ATOM 696 O O . LEU A 1 91 ? -0.557 -0.915 -9.232 1.00 96.50 91 LEU A O 1
ATOM 700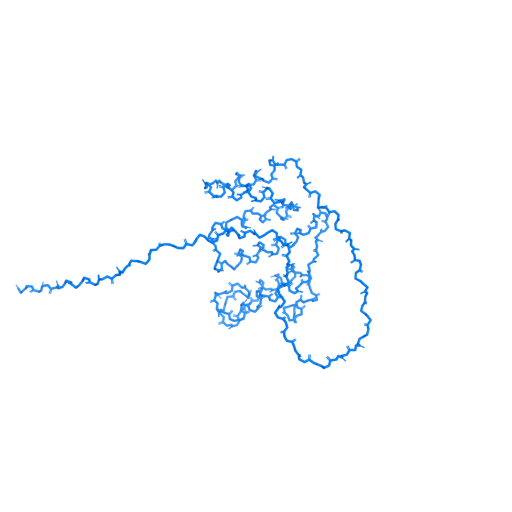 N N . PRO A 1 92 ? -0.771 1.048 -10.320 1.00 95.06 92 PRO A N 1
ATOM 701 C CA . PRO A 1 92 ? -1.205 0.434 -11.577 1.00 95.06 92 PRO A CA 1
ATOM 702 C C . PRO A 1 92 ? -0.184 -0.568 -12.133 1.00 95.06 92 PRO A C 1
ATOM 704 O O . PRO A 1 92 ? -0.540 -1.698 -12.434 1.00 95.06 92 PRO A O 1
ATOM 707 N N . ILE A 1 93 ? 1.102 -0.206 -12.138 1.00 93.62 93 ILE A N 1
ATOM 708 C CA . ILE A 1 93 ? 2.199 -1.059 -12.627 1.00 93.62 93 ILE A CA 1
ATOM 709 C C . ILE A 1 93 ? 2.287 -2.363 -11.820 1.00 93.62 93 ILE A C 1
ATOM 711 O O . ILE A 1 93 ? 2.396 -3.457 -12.374 1.00 93.62 93 ILE A O 1
ATOM 715 N N . LEU A 1 94 ? 2.191 -2.259 -10.492 1.00 95.31 94 LEU A N 1
ATOM 716 C CA . LEU A 1 94 ? 2.199 -3.417 -9.603 1.00 95.31 94 LEU A CA 1
ATOM 717 C C . LEU A 1 94 ? 0.939 -4.282 -9.774 1.00 95.31 94 LEU A C 1
ATOM 719 O O . LEU A 1 94 ? 1.037 -5.509 -9.713 1.00 95.31 94 LEU A O 1
ATOM 723 N N . LEU A 1 95 ? -0.230 -3.669 -10.001 1.00 95.44 95 LEU A N 1
ATOM 724 C CA . LEU A 1 95 ? -1.500 -4.362 -10.263 1.00 95.44 95 LEU A CA 1
ATOM 725 C C . LEU A 1 95 ? -1.478 -5.119 -11.596 1.00 95.44 95 LEU A C 1
ATOM 727 O O . LEU A 1 95 ? -2.019 -6.224 -11.664 1.00 95.44 95 LEU A O 1
ATOM 731 N N . ASP A 1 96 ? -0.758 -4.608 -12.591 1.00 94.81 96 ASP A N 1
ATOM 732 C CA . ASP A 1 96 ? -0.510 -5.298 -13.863 1.00 94.81 96 ASP A CA 1
ATOM 733 C C . ASP A 1 96 ? 0.500 -6.453 -13.727 1.00 94.81 96 ASP A C 1
ATOM 735 O O . ASP A 1 96 ? 0.677 -7.251 -14.641 1.00 94.81 96 ASP A O 1
ATOM 739 N N . GLY A 1 97 ? 1.131 -6.602 -12.557 1.00 94.38 97 GLY A N 1
ATOM 740 C CA . GLY A 1 97 ? 2.053 -7.700 -12.258 1.00 94.38 97 GLY A CA 1
ATOM 741 C C . GLY A 1 97 ? 3.520 -7.363 -12.497 1.00 94.38 97 GLY A C 1
ATOM 742 O O . GLY A 1 97 ? 4.382 -8.215 -12.301 1.00 94.38 97 GLY A O 1
ATOM 743 N N . HIS A 1 98 ? 3.839 -6.120 -12.849 1.00 93.19 98 HIS A N 1
ATOM 744 C CA . HIS A 1 98 ? 5.218 -5.687 -13.021 1.00 93.19 98 HIS A CA 1
ATOM 745 C C . HIS A 1 98 ? 5.833 -5.325 -11.670 1.00 93.19 98 HIS A C 1
ATOM 747 O O . HIS A 1 98 ? 5.388 -4.397 -10.998 1.00 93.19 98 HIS A O 1
ATOM 753 N N . LEU A 1 99 ? 6.871 -6.060 -11.268 1.00 94.25 99 LEU A N 1
ATOM 754 C CA . LEU A 1 99 ? 7.654 -5.752 -10.075 1.00 94.25 99 LEU A CA 1
ATOM 755 C C . LEU A 1 99 ? 8.972 -5.073 -10.484 1.00 94.25 99 LEU A C 1
ATOM 757 O O . LEU A 1 99 ? 9.850 -5.753 -11.017 1.00 94.25 99 LEU A O 1
ATOM 761 N N . PRO A 1 100 ? 9.133 -3.757 -10.258 1.00 91.06 100 PRO A N 1
ATOM 762 C CA . PRO A 1 100 ? 10.379 -3.071 -10.571 1.00 91.06 100 PRO A CA 1
ATOM 763 C C . PRO A 1 100 ? 11.573 -3.601 -9.791 1.00 91.06 100 PRO A C 1
ATOM 765 O O . PRO A 1 100 ? 11.515 -3.752 -8.568 1.00 91.06 100 PRO A O 1
ATOM 768 N N . GLY A 1 101 ? 12.696 -3.747 -10.487 1.00 90.69 101 GLY A N 1
ATOM 769 C CA . GLY A 1 101 ? 13.999 -3.873 -9.850 1.00 90.69 101 GLY A CA 1
ATOM 770 C C . GLY A 1 101 ? 14.456 -2.557 -9.208 1.00 90.69 101 GLY A C 1
ATOM 771 O O . GLY A 1 101 ? 13.925 -1.476 -9.472 1.00 90.69 101 GLY A O 1
ATOM 772 N N . THR A 1 102 ? 15.510 -2.631 -8.394 1.00 90.69 102 THR A N 1
ATOM 773 C CA . THR A 1 102 ? 16.075 -1.471 -7.680 1.00 90.69 102 THR A CA 1
ATOM 774 C C . THR A 1 102 ? 16.498 -0.333 -8.616 1.00 90.69 102 THR A C 1
ATOM 776 O O . THR A 1 102 ? 16.276 0.833 -8.302 1.00 90.69 102 THR A O 1
ATOM 779 N N . ALA A 1 103 ? 17.075 -0.648 -9.779 1.00 91.44 103 ALA A N 1
ATOM 780 C CA . ALA A 1 103 ? 17.508 0.370 -10.737 1.00 91.44 103 ALA A CA 1
ATOM 781 C C . ALA A 1 103 ? 16.318 1.142 -11.338 1.00 91.44 103 ALA A C 1
ATOM 783 O O . ALA A 1 103 ? 16.334 2.371 -11.373 1.00 91.44 103 ALA A O 1
ATOM 784 N N . GLN A 1 104 ? 15.254 0.433 -11.731 1.00 92.81 104 GLN A N 1
ATOM 785 C CA . GLN A 1 104 ? 14.010 1.038 -12.227 1.00 92.81 104 GLN A CA 1
ATOM 786 C C . GLN A 1 104 ? 13.357 1.906 -11.147 1.00 92.81 104 GLN A C 1
ATOM 788 O O . GLN A 1 104 ? 12.993 3.050 -11.393 1.00 92.81 104 GLN A O 1
ATOM 793 N N . ALA A 1 105 ? 13.295 1.397 -9.917 1.00 91.69 105 ALA A N 1
ATOM 794 C CA . ALA A 1 105 ? 12.819 2.128 -8.749 1.00 91.69 105 ALA A CA 1
ATOM 795 C C . ALA A 1 105 ? 13.552 3.466 -8.522 1.00 91.69 105 ALA A C 1
ATOM 797 O O . ALA A 1 105 ? 12.922 4.501 -8.286 1.00 91.69 105 ALA A O 1
ATOM 798 N N . GLN A 1 106 ? 14.883 3.456 -8.612 1.00 92.75 106 GLN A N 1
ATOM 799 C CA . GLN A 1 106 ? 15.714 4.652 -8.469 1.00 92.75 106 GLN A CA 1
ATOM 800 C C . GLN A 1 106 ? 15.529 5.624 -9.640 1.00 92.75 106 GLN A C 1
ATOM 802 O O . GLN A 1 106 ? 15.419 6.830 -9.414 1.00 92.75 106 GLN A O 1
ATOM 807 N N . ALA A 1 107 ? 15.435 5.117 -10.871 1.00 93.19 107 ALA A N 1
ATOM 808 C CA . ALA A 1 107 ? 15.150 5.930 -12.051 1.00 93.19 107 ALA A CA 1
ATOM 809 C C . ALA A 1 107 ? 13.785 6.629 -11.931 1.00 93.19 107 ALA A C 1
ATOM 811 O O . ALA A 1 107 ? 13.699 7.847 -12.094 1.00 93.19 107 ALA A O 1
ATOM 812 N N . ALA A 1 108 ? 12.746 5.892 -11.535 1.00 93.25 108 ALA A N 1
ATOM 813 C CA . ALA A 1 108 ? 11.407 6.419 -11.289 1.00 93.25 108 ALA A CA 1
ATOM 814 C C . ALA A 1 108 ? 11.415 7.522 -10.223 1.00 93.25 108 ALA A C 1
ATOM 816 O O . ALA A 1 108 ? 10.782 8.571 -10.369 1.00 93.25 108 ALA A O 1
ATOM 817 N N . ARG A 1 109 ? 12.182 7.325 -9.145 1.00 92.69 109 ARG A N 1
ATOM 818 C CA . ARG A 1 109 ? 12.351 8.347 -8.110 1.00 92.69 109 ARG A CA 1
ATOM 819 C C . ARG A 1 1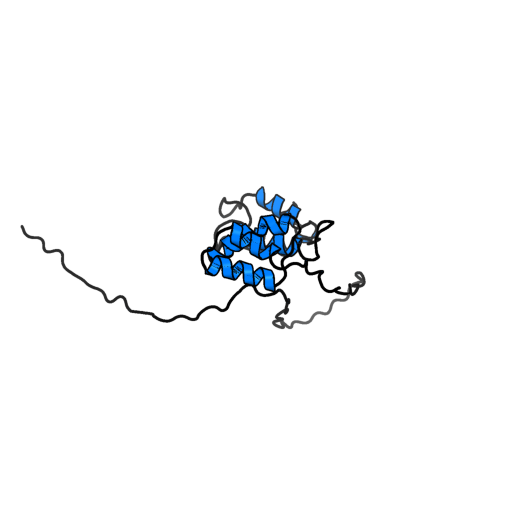09 ? 13.034 9.602 -8.653 1.00 92.69 109 ARG A C 1
ATOM 821 O O . ARG A 1 109 ? 12.561 10.703 -8.375 1.00 92.69 109 ARG A O 1
ATOM 828 N N . ALA A 1 110 ? 14.077 9.451 -9.466 1.00 95.06 110 ALA A N 1
ATOM 829 C CA . ALA A 1 110 ? 14.772 10.578 -10.078 1.00 95.06 110 ALA A CA 1
ATOM 830 C C . ALA A 1 110 ? 13.853 11.420 -10.985 1.00 95.06 110 ALA A C 1
ATOM 832 O O . ALA A 1 110 ? 13.999 12.642 -11.019 1.00 95.06 110 ALA A O 1
ATOM 833 N N . VAL A 1 111 ? 12.883 10.800 -11.672 1.00 95.12 111 VAL A N 1
ATOM 834 C CA . VAL A 1 111 ? 11.847 11.518 -12.441 1.00 95.12 111 VAL A CA 1
ATOM 835 C C . VAL A 1 111 ? 11.015 12.415 -11.522 1.00 95.12 111 VAL A C 1
ATOM 837 O O . VAL A 1 111 ? 10.904 13.617 -11.768 1.00 95.12 111 VAL A O 1
ATOM 840 N N . LEU A 1 112 ? 10.499 11.875 -10.411 1.00 93.88 112 LEU A N 1
ATOM 841 C CA . LEU A 1 112 ? 9.736 12.670 -9.438 1.00 93.88 112 LEU A CA 1
ATOM 842 C C . LEU A 1 112 ? 10.583 13.771 -8.802 1.00 93.88 112 LEU A C 1
ATOM 844 O O . LEU A 1 112 ? 10.074 14.849 -8.494 1.00 93.88 112 LEU A O 1
ATOM 848 N N . ASP A 1 113 ? 11.874 13.519 -8.591 1.00 93.44 113 ASP A N 1
ATOM 849 C CA . ASP A 1 113 ? 12.784 14.507 -8.023 1.00 93.44 113 ASP A CA 1
ATOM 850 C C . ASP A 1 113 ? 13.007 15.717 -8.922 1.00 93.44 113 ASP A C 1
ATOM 852 O O . ASP A 1 113 ? 13.129 16.829 -8.408 1.00 93.44 113 ASP A O 1
ATOM 856 N N . LYS A 1 114 ? 12.927 15.521 -10.237 1.00 95.00 114 LYS A N 1
ATOM 857 C CA . LYS A 1 114 ? 13.007 16.579 -11.249 1.00 95.00 114 LYS A CA 1
ATOM 858 C C . LYS A 1 114 ? 11.655 17.223 -11.579 1.00 95.00 114 LYS A C 1
ATOM 860 O O . LYS A 1 114 ? 11.616 18.134 -12.396 1.00 95.00 114 LYS A O 1
ATOM 865 N N . GLY A 1 115 ? 10.565 16.780 -10.947 1.00 92.81 115 GLY A N 1
ATOM 866 C CA . GLY A 1 115 ? 9.214 17.277 -11.229 1.00 92.81 115 GLY A CA 1
ATOM 867 C C . GLY A 1 115 ? 8.594 16.709 -12.509 1.00 92.81 115 GLY A C 1
ATOM 868 O O . GLY A 1 115 ? 7.712 17.345 -13.077 1.00 92.81 115 GLY A O 1
ATOM 869 N N . GLY A 1 116 ? 9.055 15.539 -12.960 1.00 90.31 116 GLY A N 1
ATOM 870 C CA . GLY A 1 116 ? 8.510 14.862 -14.134 1.00 90.31 116 GLY A CA 1
ATOM 871 C C . GLY A 1 116 ? 7.057 14.408 -13.958 1.00 90.31 116 GLY A C 1
ATOM 872 O O . GLY A 1 116 ? 6.526 14.292 -12.849 1.00 90.31 116 GLY A O 1
ATOM 873 N N . SER A 1 117 ? 6.414 14.157 -15.088 1.00 90.56 117 SER A N 1
ATOM 874 C CA . SER A 1 117 ? 5.027 13.733 -15.229 1.00 90.56 117 SER A CA 1
ATOM 875 C C . SER A 1 117 ? 4.800 12.264 -14.847 1.00 90.56 117 SER A C 1
ATOM 877 O O . SER A 1 117 ? 5.724 11.462 -14.713 1.00 90.56 117 SER A O 1
ATOM 879 N N . ALA A 1 118 ? 3.525 11.886 -14.710 1.00 87.62 118 ALA A N 1
ATOM 880 C CA . ALA A 1 118 ? 3.125 10.495 -14.498 1.00 87.62 118 ALA A CA 1
ATOM 881 C C . ALA A 1 118 ? 3.514 9.572 -15.670 1.00 87.62 118 ALA A C 1
ATOM 883 O O . ALA A 1 118 ? 3.816 8.404 -15.439 1.00 87.62 118 ALA A O 1
ATOM 884 N N . ALA A 1 119 ? 3.526 10.092 -16.904 1.00 87.75 119 ALA A N 1
ATOM 885 C CA . ALA A 1 119 ? 3.937 9.340 -18.089 1.00 87.75 119 ALA A CA 1
ATOM 886 C C . ALA A 1 119 ? 5.441 9.037 -18.053 1.00 87.75 119 ALA A C 1
ATOM 888 O O . ALA A 1 119 ? 5.824 7.874 -18.122 1.00 87.75 119 ALA A O 1
ATOM 889 N N . GLU A 1 120 ? 6.276 10.050 -17.799 1.00 90.62 120 GLU A N 1
ATOM 890 C CA . GLU A 1 120 ? 7.728 9.871 -17.628 1.00 90.62 120 GLU A CA 1
ATOM 891 C C . GLU A 1 120 ? 8.048 8.928 -16.455 1.00 90.62 120 GLU A C 1
ATOM 893 O O . GLU A 1 120 ? 8.994 8.140 -16.504 1.00 90.62 120 GLU A O 1
ATOM 898 N N . TYR A 1 121 ? 7.238 8.970 -15.390 1.00 91.69 121 TYR A N 1
ATOM 899 C CA . TYR A 1 121 ? 7.353 8.025 -14.282 1.00 91.69 121 TYR A CA 1
ATOM 900 C C . TYR A 1 121 ? 7.051 6.593 -14.736 1.00 91.69 121 TYR A C 1
ATOM 902 O O . TYR A 1 121 ? 7.817 5.688 -14.419 1.00 91.69 121 TYR A O 1
ATOM 910 N N . ALA A 1 122 ? 5.975 6.369 -15.493 1.00 88.25 122 ALA A N 1
ATOM 911 C CA . ALA A 1 122 ? 5.626 5.047 -16.010 1.00 88.25 122 ALA A CA 1
ATOM 912 C C . ALA A 1 122 ? 6.691 4.503 -16.980 1.00 88.25 122 ALA A C 1
ATOM 914 O O . ALA A 1 122 ? 7.094 3.346 -16.872 1.00 88.25 122 ALA A O 1
ATOM 915 N N . GLU A 1 123 ? 7.220 5.350 -17.862 1.00 88.88 123 GLU A N 1
ATOM 916 C CA . GLU A 1 123 ? 8.276 4.994 -18.819 1.00 88.88 123 GLU A CA 1
ATOM 917 C C . GLU A 1 123 ? 9.572 4.540 -18.136 1.00 88.88 123 GLU A C 1
ATOM 919 O O . GLU A 1 123 ? 10.290 3.681 -18.652 1.00 88.88 123 GLU A O 1
ATOM 924 N N . SER A 1 124 ? 9.863 5.047 -16.934 1.00 88.69 124 SER A N 1
ATOM 925 C CA . SER A 1 124 ? 11.036 4.612 -16.165 1.00 88.69 124 SER A CA 1
ATOM 926 C C . SER A 1 124 ? 11.000 3.124 -15.770 1.00 88.69 124 SER A C 1
ATOM 928 O O . SER A 1 124 ? 12.046 2.543 -15.473 1.00 88.69 124 SER A O 1
ATOM 930 N N . PHE A 1 125 ? 9.826 2.483 -15.830 1.00 82.88 125 PHE A N 1
ATOM 931 C CA . PHE A 1 125 ? 9.653 1.046 -15.604 1.00 82.88 125 PHE A CA 1
ATOM 932 C C . PHE A 1 125 ? 9.813 0.203 -16.871 1.00 82.88 125 PHE A C 1
ATOM 934 O O . PHE A 1 125 ? 10.123 -0.982 -16.770 1.00 82.88 125 PHE A O 1
ATOM 941 N N . THR A 1 126 ? 9.648 0.794 -18.055 1.00 72.38 126 THR A N 1
ATOM 942 C CA . THR A 1 126 ? 9.755 0.103 -19.351 1.00 72.38 126 THR A CA 1
ATOM 943 C C . THR A 1 126 ? 11.105 0.325 -20.031 1.00 72.38 126 THR A C 1
ATOM 945 O O . THR A 1 126 ? 11.549 -0.521 -20.802 1.00 72.38 126 THR A O 1
ATOM 948 N N . ALA A 1 127 ? 11.787 1.438 -19.741 1.00 59.75 127 ALA A N 1
ATOM 949 C CA . ALA A 1 127 ? 13.028 1.840 -20.408 1.00 59.75 127 ALA A CA 1
ATOM 950 C C . ALA A 1 127 ? 14.240 0.936 -20.100 1.00 59.75 127 ALA A C 1
ATOM 952 O O . ALA A 1 127 ? 15.236 0.969 -20.820 1.00 59.75 127 ALA A O 1
ATOM 953 N N . SER A 1 128 ? 14.177 0.110 -19.051 1.00 51.75 128 SER A N 1
ATOM 954 C CA . SER A 1 128 ? 15.193 -0.912 -18.757 1.00 51.75 128 SER A CA 1
ATOM 955 C C . SER A 1 128 ? 14.682 -2.264 -19.260 1.00 51.75 128 SER A C 1
ATOM 957 O O . SER A 1 128 ? 13.912 -2.923 -18.568 1.00 51.75 128 SER A O 1
ATOM 959 N N . GLY A 1 129 ? 15.047 -2.642 -20.489 1.00 42.62 129 GLY A N 1
ATOM 960 C CA . GLY A 1 129 ? 14.563 -3.832 -21.203 1.00 42.62 129 GLY A CA 1
ATOM 961 C C . GLY A 1 129 ? 14.940 -5.177 -20.570 1.00 42.62 129 GLY A C 1
ATOM 962 O O . GLY A 1 129 ? 15.735 -5.931 -21.120 1.00 42.62 129 GLY A O 1
ATOM 963 N N . GLY A 1 130 ? 14.336 -5.499 -19.433 1.00 42.06 130 GLY A N 1
ATOM 964 C CA . GLY A 1 130 ? 14.421 -6.800 -18.792 1.00 42.06 130 GLY A CA 1
ATOM 965 C C . GLY A 1 130 ? 13.558 -6.813 -17.543 1.00 42.06 130 GLY A C 1
ATOM 966 O O . GLY A 1 130 ? 13.877 -6.153 -16.557 1.00 42.06 130 GLY A O 1
ATOM 967 N N . VAL A 1 131 ? 12.468 -7.581 -17.571 1.00 44.84 131 VAL A N 1
ATOM 968 C CA . VAL A 1 131 ? 11.878 -8.104 -16.337 1.00 44.84 131 VAL A CA 1
ATOM 969 C C . VAL A 1 131 ? 13.005 -8.814 -15.597 1.00 44.84 131 VAL A C 1
ATOM 971 O O . VAL A 1 131 ? 13.526 -9.819 -16.074 1.00 44.84 131 VAL A O 1
ATOM 974 N N . ALA A 1 132 ? 13.447 -8.247 -14.477 1.00 45.56 132 ALA A N 1
ATOM 975 C CA . ALA A 1 132 ? 14.366 -8.942 -13.600 1.00 45.56 132 ALA A CA 1
ATOM 976 C C . ALA A 1 132 ? 13.620 -10.175 -13.084 1.00 45.56 132 ALA A C 1
ATOM 978 O O . ALA A 1 132 ? 12.774 -10.067 -12.196 1.00 45.56 132 ALA A O 1
ATOM 979 N N . SER A 1 133 ? 13.898 -11.341 -13.670 1.00 41.41 133 SER A N 1
ATOM 980 C CA . SER A 1 133 ? 13.626 -12.609 -13.008 1.00 41.41 133 SER A CA 1
ATOM 981 C C . SER A 1 133 ? 14.289 -12.519 -11.640 1.00 41.41 133 SER A C 1
ATOM 983 O O . SER A 1 133 ? 15.489 -12.245 -11.546 1.00 41.41 133 SER A O 1
ATOM 985 N N . ALA A 1 134 ? 13.492 -12.645 -10.580 1.00 43.62 134 ALA A N 1
ATOM 986 C CA . ALA A 1 134 ? 14.027 -12.726 -9.232 1.00 43.62 134 ALA A CA 1
ATOM 987 C C . ALA A 1 134 ? 15.105 -13.828 -9.212 1.00 43.62 134 ALA A C 1
ATOM 989 O O . ALA A 1 134 ? 14.873 -14.878 -9.812 1.00 43.62 134 ALA A O 1
ATOM 990 N N . PRO A 1 135 ? 16.274 -13.617 -8.579 1.00 36.31 135 PRO A N 1
ATOM 991 C CA . PRO A 1 135 ? 17.208 -14.714 -8.383 1.00 36.31 135 PRO A CA 1
ATOM 992 C C . PRO A 1 135 ? 16.483 -15.794 -7.582 1.00 36.31 135 PRO A C 1
ATOM 994 O O . PRO A 1 135 ? 15.844 -15.470 -6.575 1.00 36.31 135 PRO A O 1
ATOM 997 N N . ASP A 1 136 ? 16.556 -17.038 -8.054 1.00 32.59 136 ASP A N 1
ATOM 998 C CA . ASP A 1 136 ? 15.981 -18.207 -7.400 1.00 32.59 136 ASP A CA 1
ATOM 999 C C . ASP A 1 136 ? 16.404 -18.219 -5.926 1.00 32.59 136 ASP A C 1
ATOM 1001 O O . ASP A 1 136 ? 17.528 -18.572 -5.572 1.00 32.59 136 ASP A O 1
ATOM 1005 N N . ARG A 1 137 ? 15.508 -17.778 -5.035 1.00 45.38 137 ARG A N 1
ATOM 1006 C CA . ARG A 1 137 ? 15.632 -18.101 -3.620 1.00 45.38 137 ARG A CA 1
ATOM 1007 C C . ARG A 1 137 ? 15.143 -19.525 -3.491 1.00 45.38 137 ARG A C 1
ATOM 1009 O O . ARG A 1 137 ? 13.941 -19.770 -3.409 1.00 45.38 137 ARG A O 1
ATOM 1016 N N . GLU A 1 138 ? 16.111 -20.428 -3.523 1.00 32.12 138 GLU A N 1
ATOM 1017 C CA . GLU A 1 138 ? 15.993 -21.803 -3.074 1.00 32.12 138 GLU A CA 1
ATOM 1018 C C . GLU A 1 138 ? 15.093 -21.843 -1.835 1.00 32.12 138 GLU A C 1
ATOM 1020 O O . GLU A 1 138 ? 15.334 -21.181 -0.820 1.00 32.12 138 GLU A O 1
ATOM 1025 N N . THR A 1 139 ? 13.958 -22.515 -1.994 1.00 42.31 139 THR A N 1
ATOM 1026 C CA . THR A 1 139 ? 12.953 -22.675 -0.955 1.00 42.31 139 THR A CA 1
ATOM 1027 C C . THR A 1 139 ? 13.504 -23.671 0.045 1.00 42.31 139 THR A C 1
ATOM 1029 O O . THR A 1 139 ? 13.283 -24.873 -0.069 1.00 42.31 139 THR A O 1
ATOM 1032 N N . ASP A 1 140 ? 14.230 -23.163 1.037 1.00 35.16 140 ASP A N 1
ATOM 1033 C CA . ASP A 1 140 ? 14.560 -23.947 2.216 1.00 35.16 140 ASP A CA 1
ATOM 1034 C C . ASP A 1 140 ? 13.245 -24.256 2.940 1.00 35.16 140 ASP A C 1
ATOM 1036 O O . ASP A 1 140 ? 12.604 -23.406 3.574 1.00 35.16 140 ASP A O 1
ATOM 1040 N N . ALA A 1 141 ? 12.786 -25.485 2.730 1.00 35.84 141 ALA A N 1
ATOM 1041 C CA . ALA A 1 141 ? 11.606 -26.051 3.336 1.00 35.84 141 ALA A CA 1
ATOM 1042 C C . ALA A 1 141 ? 11.721 -25.933 4.860 1.00 35.84 141 ALA A C 1
ATOM 1044 O O . ALA A 1 141 ? 12.538 -26.593 5.498 1.00 35.84 141 ALA A O 1
ATOM 1045 N N . ARG A 1 142 ? 10.854 -25.122 5.475 1.00 37.41 142 ARG A N 1
ATOM 1046 C CA . ARG A 1 142 ? 10.590 -25.265 6.907 1.00 37.41 142 ARG A CA 1
ATOM 1047 C C . ARG A 1 142 ? 9.903 -26.617 7.126 1.00 37.41 142 ARG A C 1
ATOM 1049 O O . ARG A 1 142 ? 8.829 -26.823 6.555 1.00 37.41 142 ARG A O 1
ATOM 1056 N N . PRO A 1 143 ? 10.448 -27.522 7.956 1.00 37.69 143 PRO A N 1
ATOM 1057 C CA . PRO A 1 143 ? 9.698 -28.691 8.381 1.00 37.69 143 PRO A CA 1
ATOM 1058 C C . PRO A 1 143 ? 8.514 -28.247 9.251 1.00 37.69 143 PRO A C 1
ATOM 1060 O O . PRO A 1 143 ? 8.595 -27.266 9.996 1.00 37.69 143 PRO A O 1
ATOM 1063 N N . GLY A 1 144 ? 7.394 -28.957 9.104 1.00 36.91 144 GLY A N 1
ATOM 1064 C CA . GLY A 1 144 ? 6.143 -28.702 9.816 1.00 36.91 144 GLY A CA 1
ATOM 1065 C C . GLY A 1 144 ? 6.261 -28.798 11.346 1.00 36.91 144 GLY A C 1
ATOM 1066 O O . GLY A 1 144 ? 7.280 -29.238 11.882 1.00 36.91 144 GLY A O 1
ATOM 1067 N N . PRO A 1 145 ? 5.214 -28.375 12.074 1.00 36.81 145 PRO A N 1
ATOM 1068 C CA . PRO A 1 145 ? 5.273 -28.218 13.519 1.00 36.81 145 PRO A CA 1
ATOM 1069 C C . PRO A 1 145 ? 5.286 -29.582 14.214 1.00 36.81 145 PRO A C 1
ATOM 1071 O O . PRO A 1 145 ? 4.301 -30.316 14.166 1.00 36.81 145 PRO A O 1
ATOM 1074 N N . SER A 1 146 ? 6.381 -29.891 14.912 1.00 38.22 146 SER A N 1
ATOM 1075 C CA . SER A 1 146 ? 6.407 -30.955 15.914 1.00 38.22 146 SER A CA 1
ATOM 1076 C C . SER A 1 146 ? 6.451 -30.351 17.319 1.00 38.22 146 SER A C 1
ATOM 1078 O O . SER A 1 146 ? 7.279 -29.498 17.626 1.00 38.22 146 SER A O 1
ATOM 1080 N N . ALA A 1 147 ? 5.464 -30.776 18.104 1.00 33.59 147 ALA A N 1
ATOM 1081 C CA . ALA A 1 147 ? 5.242 -30.684 19.543 1.00 33.59 147 ALA A CA 1
ATOM 1082 C C . ALA A 1 147 ? 6.242 -29.908 20.436 1.00 33.59 147 ALA A C 1
ATOM 1084 O O . ALA A 1 147 ? 7.396 -30.277 20.608 1.00 33.59 147 ALA A O 1
ATOM 1085 N N . VAL A 1 148 ? 5.681 -28.906 21.125 1.00 39.66 148 VAL A N 1
ATOM 1086 C CA . VAL A 1 148 ? 5.774 -28.642 22.576 1.00 39.66 148 VAL A CA 1
ATOM 1087 C C . VAL A 1 148 ? 7.050 -29.106 23.293 1.00 39.66 148 VAL A C 1
ATOM 1089 O O . VAL A 1 148 ? 7.179 -30.273 23.645 1.00 39.66 148 VAL A O 1
ATOM 1092 N N . GLN A 1 149 ? 7.860 -28.132 23.718 1.00 32.66 149 GLN A N 1
ATOM 1093 C CA . GLN A 1 149 ? 8.448 -28.096 25.062 1.00 32.66 149 GLN A CA 1
ATOM 1094 C C . GLN A 1 149 ? 8.743 -26.638 25.459 1.00 32.66 149 GLN A C 1
ATOM 1096 O O . GLN A 1 149 ? 9.462 -25.915 24.776 1.00 32.66 149 GLN A O 1
ATOM 1101 N N . ARG A 1 150 ? 8.131 -26.192 26.563 1.00 40.69 150 ARG A N 1
ATOM 1102 C CA . ARG A 1 150 ? 8.418 -24.916 27.238 1.00 40.69 150 ARG A CA 1
ATOM 1103 C C . ARG A 1 150 ? 9.729 -25.038 28.019 1.00 40.69 150 ARG A C 1
ATOM 1105 O O . ARG A 1 150 ? 9.859 -25.992 28.783 1.00 40.69 150 ARG A O 1
ATOM 1112 N N . PRO A 1 151 ? 10.560 -23.988 28.011 1.00 36.88 151 PRO A N 1
ATOM 1113 C CA . PRO A 1 151 ? 11.278 -23.602 29.213 1.00 36.88 151 PRO A CA 1
ATOM 1114 C C . PRO A 1 151 ? 10.927 -22.174 29.639 1.00 36.88 151 PRO A C 1
ATOM 1116 O O . PRO A 1 151 ? 10.902 -21.221 28.864 1.00 36.88 151 PRO A O 1
ATOM 1119 N N . SER A 1 152 ? 10.635 -22.066 30.926 1.00 36.53 152 SER A N 1
ATOM 1120 C CA . SER A 1 152 ? 10.648 -20.860 31.742 1.00 36.53 152 SER A CA 1
ATOM 1121 C C . SER A 1 152 ? 12.045 -20.238 31.778 1.00 36.53 152 SER A C 1
ATOM 1123 O O . SER A 1 152 ? 13.005 -20.925 32.113 1.00 36.53 152 SER A O 1
ATOM 1125 N N . GLY A 1 153 ? 12.155 -18.938 31.510 1.00 31.20 153 GLY A N 1
ATOM 1126 C CA . GLY A 1 153 ? 13.398 -18.199 31.727 1.00 31.20 153 GLY A CA 1
ATOM 1127 C C . GLY A 1 153 ? 13.374 -16.840 31.049 1.00 31.20 153 GLY A C 1
ATOM 1128 O O . GLY A 1 153 ? 13.338 -16.759 29.828 1.00 31.20 153 GLY A O 1
ATOM 1129 N N . GLY A 1 154 ? 13.341 -15.780 31.855 1.00 33.69 154 GLY A N 1
ATOM 1130 C CA . GLY A 1 154 ? 13.382 -14.401 31.389 1.00 33.69 154 GLY A CA 1
ATOM 1131 C C . GLY A 1 154 ? 14.711 -14.045 30.728 1.00 33.69 154 GLY A C 1
ATOM 1132 O O . GLY A 1 154 ? 15.765 -14.574 31.068 1.00 33.69 154 GLY A O 1
ATOM 1133 N N . GLY A 1 155 ? 14.636 -13.109 29.794 1.00 29.30 155 GLY A N 1
ATOM 1134 C CA . GLY A 1 155 ? 15.781 -12.573 29.078 1.00 29.30 155 GLY A CA 1
ATOM 1135 C C . GLY A 1 155 ? 15.275 -11.918 27.809 1.00 29.30 155 GLY A C 1
ATOM 1136 O O . GLY A 1 155 ? 14.820 -12.598 26.900 1.00 29.30 155 GLY A O 1
ATOM 1137 N N . ASN A 1 156 ? 15.284 -10.593 27.793 1.00 35.47 156 ASN A N 1
ATOM 1138 C CA . ASN A 1 156 ? 14.910 -9.776 26.653 1.00 35.47 156 ASN A CA 1
ATOM 1139 C C . ASN A 1 156 ? 16.194 -9.486 25.860 1.00 35.47 156 ASN A C 1
ATOM 1141 O O . ASN A 1 156 ? 17.011 -8.710 26.360 1.00 35.47 156 ASN A O 1
ATOM 1145 N N . PRO A 1 157 ? 16.424 -10.076 24.675 1.00 35.31 157 PRO A N 1
ATOM 1146 C CA . PRO A 1 157 ? 17.375 -9.520 23.738 1.00 35.31 157 PRO A CA 1
ATOM 1147 C C . PRO A 1 157 ? 16.616 -8.675 22.717 1.00 35.31 157 PRO A C 1
ATOM 1149 O O . PRO A 1 157 ? 15.769 -9.156 21.965 1.00 35.31 157 PRO A O 1
ATOM 1152 N N . SER A 1 158 ? 16.957 -7.392 22.705 1.00 35.56 158 SER A N 1
ATOM 1153 C CA . SER A 1 158 ? 16.765 -6.470 21.594 1.00 35.56 158 SER A CA 1
ATOM 1154 C C . SER A 1 158 ? 17.293 -7.123 20.311 1.00 35.56 158 SER A C 1
ATOM 1156 O O . SER A 1 158 ? 18.494 -7.131 20.058 1.00 35.56 158 SER A O 1
ATOM 1158 N N . GLY A 1 159 ? 16.402 -7.746 19.544 1.00 26.08 159 GLY A N 1
ATOM 1159 C CA . GLY A 1 159 ? 16.713 -8.395 18.278 1.00 26.08 159 GLY A CA 1
ATOM 1160 C C . GLY A 1 159 ? 16.232 -7.534 17.124 1.00 26.08 159 GLY A C 1
ATOM 1161 O O . GLY A 1 159 ? 15.083 -7.655 16.702 1.00 26.08 159 GLY A O 1
ATOM 1162 N N . GLU A 1 160 ? 17.110 -6.669 16.618 1.00 31.61 160 GLU A N 1
ATOM 1163 C CA . GLU A 1 160 ? 17.002 -6.129 15.264 1.00 31.61 160 GLU A CA 1
ATOM 1164 C C . GLU A 1 160 ? 16.993 -7.303 14.277 1.00 31.61 160 GLU A C 1
ATOM 1166 O O . GLU A 1 160 ? 18.023 -7.895 13.958 1.00 31.61 160 GLU A O 1
ATOM 1171 N N . ALA A 1 161 ? 15.804 -7.668 13.805 1.00 27.16 161 ALA A N 1
ATOM 1172 C CA . ALA A 1 161 ? 15.660 -8.538 12.653 1.00 27.16 161 ALA A CA 1
ATOM 1173 C C . ALA A 1 161 ? 15.938 -7.708 11.395 1.00 27.16 161 ALA A C 1
ATOM 1175 O O . ALA A 1 161 ? 15.099 -6.935 10.930 1.00 27.16 161 ALA A O 1
ATOM 1176 N N . VAL A 1 162 ? 17.147 -7.876 10.863 1.00 34.53 162 VAL A N 1
ATOM 1177 C CA . VAL A 1 162 ? 17.582 -7.371 9.561 1.00 34.53 162 VAL A CA 1
ATOM 1178 C C . VAL A 1 162 ? 16.752 -8.061 8.474 1.00 34.53 162 VAL A C 1
ATOM 1180 O O . VAL A 1 162 ? 17.069 -9.159 8.024 1.00 34.53 162 VAL A O 1
ATOM 1183 N N . LEU A 1 163 ? 15.655 -7.425 8.059 1.00 31.80 163 LEU A N 1
ATOM 1184 C CA . LEU A 1 163 ? 14.926 -7.776 6.843 1.00 31.80 163 LEU A CA 1
ATOM 1185 C C . LEU A 1 163 ? 15.441 -6.893 5.707 1.00 31.80 163 LEU A C 1
ATOM 1187 O O . LEU A 1 163 ? 15.122 -5.709 5.615 1.00 31.80 163 LEU A O 1
ATOM 1191 N N . GLY A 1 164 ? 16.262 -7.496 4.847 1.00 27.08 164 GLY A N 1
ATOM 1192 C CA . GLY A 1 164 ? 16.726 -6.913 3.594 1.00 27.08 164 GLY A CA 1
ATOM 1193 C C . GLY A 1 164 ? 15.572 -6.725 2.614 1.00 27.08 164 GLY A C 1
ATOM 1194 O O . GLY A 1 164 ? 15.322 -7.569 1.758 1.00 27.08 164 GLY A O 1
ATOM 1195 N N . VAL A 1 165 ? 14.886 -5.596 2.744 1.00 34.53 165 VAL A N 1
ATOM 1196 C CA . VAL A 1 165 ? 14.141 -4.936 1.673 1.00 34.53 165 VAL A CA 1
ATOM 1197 C C . VAL A 1 165 ? 14.959 -3.700 1.331 1.00 34.53 165 VAL A C 1
ATOM 1199 O O . VAL A 1 165 ? 15.431 -3.020 2.243 1.00 34.53 165 VAL A O 1
ATOM 1202 N N . ALA A 1 166 ? 15.159 -3.408 0.045 1.00 33.22 166 ALA A N 1
ATOM 1203 C CA . ALA A 1 166 ? 15.749 -2.141 -0.367 1.00 33.22 166 ALA A CA 1
ATOM 1204 C C . ALA A 1 166 ? 14.967 -1.014 0.321 1.00 33.22 166 ALA A C 1
ATOM 1206 O O . ALA A 1 166 ? 13.791 -0.797 0.035 1.00 33.22 166 ALA A O 1
ATOM 1207 N N . SER A 1 167 ? 15.598 -0.370 1.300 1.00 33.25 167 SER A N 1
ATOM 1208 C CA . SER A 1 167 ? 15.030 0.766 2.001 1.00 33.25 167 SER A CA 1
ATOM 1209 C C . SER A 1 167 ? 14.839 1.877 0.976 1.00 33.25 167 SER A C 1
ATOM 1211 O O . SER A 1 167 ? 15.801 2.418 0.440 1.00 33.25 167 SER A O 1
ATOM 1213 N N . TRP A 1 168 ? 13.584 2.212 0.687 1.00 40.56 168 TRP A N 1
ATOM 1214 C CA . TRP A 1 168 ? 13.227 3.393 -0.103 1.00 40.56 168 TRP A CA 1
ATOM 1215 C C . TRP A 1 168 ? 13.346 4.686 0.724 1.00 40.56 168 TRP A C 1
ATOM 1217 O O . TRP A 1 168 ? 12.983 5.763 0.252 1.00 40.56 168 TRP A O 1
ATOM 1227 N N . ALA A 1 169 ? 13.847 4.603 1.961 1.00 32.91 169 ALA A N 1
ATOM 1228 C CA . ALA A 1 169 ? 14.200 5.771 2.746 1.00 32.91 169 ALA A CA 1
ATOM 1229 C C . ALA A 1 169 ? 15.593 6.255 2.318 1.00 32.91 169 ALA A C 1
ATOM 1231 O O . ALA A 1 169 ? 16.617 5.735 2.759 1.00 32.91 169 ALA A O 1
ATOM 1232 N N . GLY A 1 170 ? 15.622 7.262 1.442 1.00 31.00 170 GLY A N 1
ATOM 1233 C CA . GLY A 1 170 ? 16.810 8.093 1.255 1.00 31.00 170 GLY A CA 1
ATOM 1234 C C . GLY A 1 170 ? 17.207 8.793 2.567 1.00 31.00 170 GLY A C 1
ATOM 1235 O O . GLY A 1 170 ? 16.376 8.916 3.473 1.00 31.00 170 GLY A O 1
ATOM 1236 N N . PRO A 1 171 ? 18.466 9.244 2.695 1.00 28.77 171 PRO A N 1
ATOM 1237 C CA . PRO A 1 171 ? 18.984 9.786 3.943 1.00 28.77 171 PRO A CA 1
ATOM 1238 C C . PRO A 1 171 ? 18.202 11.030 4.368 1.00 28.77 171 PRO A C 1
ATOM 1240 O O . PRO A 1 171 ? 17.963 11.940 3.572 1.00 28.77 171 PRO A O 1
ATOM 1243 N N . ALA A 1 172 ? 17.835 11.070 5.649 1.00 36.09 172 ALA A N 1
ATOM 1244 C CA . ALA A 1 172 ? 17.367 12.279 6.302 1.00 36.09 172 ALA A CA 1
ATOM 1245 C C . ALA A 1 172 ? 18.488 13.326 6.234 1.00 36.09 172 ALA A C 1
ATOM 1247 O O . ALA A 1 172 ? 19.512 13.205 6.906 1.00 36.09 172 ALA A O 1
ATOM 1248 N N . SER A 1 173 ? 18.311 14.347 5.401 1.00 41.78 173 SER A N 1
ATOM 1249 C CA . SER A 1 173 ? 19.153 15.534 5.427 1.00 41.78 173 SER A CA 1
ATOM 1250 C C . SER A 1 173 ? 18.941 16.243 6.766 1.00 41.78 173 SER A C 1
ATOM 1252 O O . SER A 1 173 ? 17.871 16.775 7.063 1.00 41.78 173 SER A O 1
ATOM 1254 N N . GLY A 1 174 ? 19.980 16.174 7.602 1.00 32.31 174 GLY A N 1
ATOM 1255 C CA . GLY A 1 174 ? 20.075 16.855 8.884 1.00 32.31 174 GLY A CA 1
ATOM 1256 C C . GLY A 1 174 ? 19.935 18.369 8.744 1.00 32.31 174 GLY A C 1
ATOM 1257 O O . GLY A 1 174 ? 20.259 18.962 7.716 1.00 32.31 174 GLY A O 1
ATOM 1258 N N . GLY A 1 175 ? 19.390 18.970 9.799 1.00 32.84 175 GLY A N 1
ATOM 1259 C CA . GLY A 1 175 ? 18.944 20.354 9.815 1.00 32.84 175 GLY A CA 1
ATOM 1260 C C . GLY A 1 175 ? 20.055 21.397 9.890 1.00 32.84 175 GLY A C 1
ATOM 1261 O O . GLY A 1 175 ? 21.159 21.136 10.353 1.00 32.84 175 GLY A O 1
ATOM 1262 N N . VAL A 1 176 ? 19.683 22.629 9.544 1.00 35.34 176 VAL A N 1
ATOM 1263 C CA . VAL A 1 176 ? 20.335 23.858 10.003 1.00 3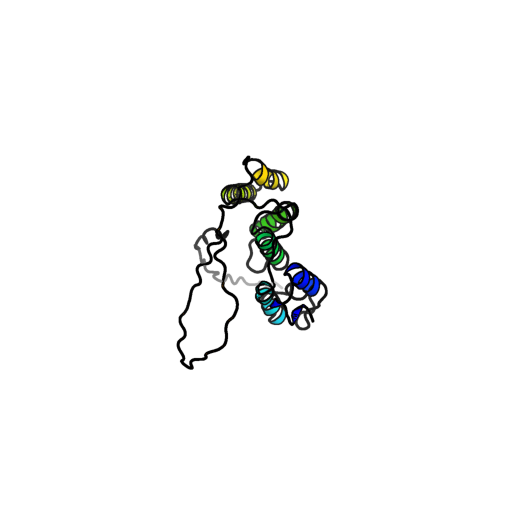5.34 176 VAL A CA 1
ATOM 1264 C C . VAL A 1 176 ? 19.253 24.924 10.196 1.00 35.34 176 VAL A C 1
ATOM 1266 O O . VAL A 1 176 ? 18.467 25.187 9.291 1.00 35.34 176 VAL A O 1
ATOM 1269 N N . GLY A 1 177 ? 19.254 25.567 11.368 1.00 32.00 177 GLY A N 1
ATOM 1270 C CA . GLY A 1 177 ? 18.734 26.929 11.518 1.00 32.00 177 GLY A CA 1
ATOM 1271 C C . GLY A 1 177 ? 17.524 27.126 12.432 1.00 32.00 177 GLY A C 1
ATOM 1272 O O 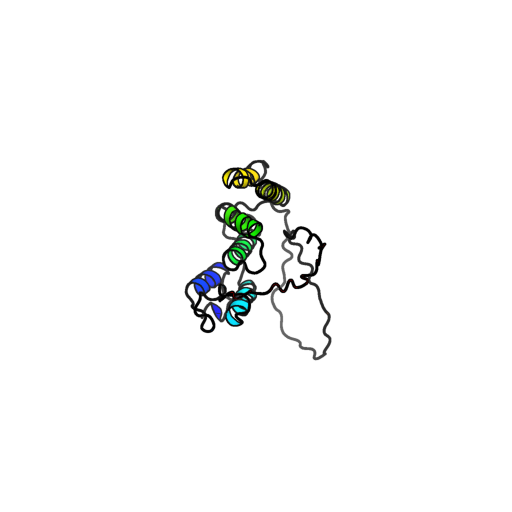. GLY A 1 177 ? 16.482 27.591 11.982 1.00 32.00 177 GLY A O 1
ATOM 1273 N N . ARG A 1 178 ? 17.688 26.909 13.745 1.00 41.78 178 ARG A N 1
ATOM 1274 C CA . ARG A 1 178 ? 16.924 27.688 14.735 1.00 41.78 178 ARG A CA 1
ATOM 1275 C C . ARG A 1 178 ? 17.341 29.155 14.595 1.00 41.78 178 ARG A C 1
ATOM 1277 O O . ARG A 1 178 ? 18.503 29.473 14.829 1.00 41.78 178 ARG A O 1
ATOM 1284 N N . ARG A 1 179 ? 16.408 30.042 14.243 1.00 40.41 179 ARG A N 1
ATOM 1285 C CA . ARG A 1 179 ? 16.551 31.486 14.463 1.00 40.41 179 ARG A CA 1
ATOM 1286 C C . ARG A 1 179 ? 15.381 31.974 15.310 1.00 40.41 179 ARG A C 1
ATOM 1288 O O . ARG A 1 179 ? 14.229 31.653 15.035 1.00 40.41 179 ARG A O 1
ATOM 1295 N N . ALA A 1 180 ? 15.745 32.662 16.384 1.00 39.41 180 ALA A N 1
ATOM 1296 C CA . ALA A 1 180 ? 14.881 33.188 17.423 1.00 39.41 180 ALA A CA 1
ATOM 1297 C C . ALA A 1 180 ? 13.806 34.127 16.855 1.00 39.41 180 ALA A C 1
ATOM 1299 O O . ALA A 1 180 ? 14.105 34.990 16.031 1.00 39.41 180 ALA A O 1
ATOM 1300 N N . GLN A 1 181 ? 12.565 33.972 17.322 1.00 41.53 181 GLN A N 1
ATOM 1301 C CA . GLN A 1 181 ? 11.567 35.034 17.252 1.00 41.53 181 GLN A CA 1
ATOM 1302 C C . GLN A 1 181 ? 11.743 35.902 18.494 1.00 41.53 181 GLN A C 1
ATOM 1304 O O . GLN A 1 181 ? 11.385 35.504 19.601 1.00 41.53 181 GLN A O 1
ATOM 1309 N N . GLU A 1 182 ? 12.335 37.072 18.294 1.00 39.72 182 GLU A N 1
ATOM 1310 C CA . GLU A 1 182 ? 12.426 38.127 19.291 1.00 39.72 182 GLU A CA 1
ATOM 1311 C C . GLU A 1 182 ? 11.262 39.099 19.062 1.00 39.72 182 GLU A C 1
ATOM 1313 O O . GLU A 1 182 ? 10.995 39.540 17.941 1.00 39.72 182 GLU A O 1
ATOM 1318 N N . GLY A 1 183 ? 10.492 39.336 20.124 1.00 40.06 183 GLY A N 1
ATOM 1319 C CA . GLY A 1 183 ? 9.220 40.042 20.075 1.00 40.06 183 GLY A CA 1
ATOM 1320 C C . GLY A 1 183 ? 9.358 41.511 19.683 1.00 40.06 183 GLY A C 1
ATOM 1321 O O . GLY A 1 183 ? 10.091 42.273 20.308 1.00 40.06 183 GLY A O 1
ATOM 1322 N N . SER A 1 184 ? 8.558 41.940 18.706 1.00 46.12 184 SER A N 1
ATOM 1323 C CA . SER A 1 184 ? 8.331 43.357 18.428 1.00 46.12 184 SER A CA 1
ATOM 1324 C C . SER A 1 184 ? 6.975 43.776 18.987 1.00 46.12 184 SER A C 1
ATOM 1326 O O . SER A 1 184 ? 5.926 43.578 18.377 1.00 46.12 184 SER A O 1
ATOM 1328 N N . ARG A 1 185 ? 7.000 44.356 20.190 1.00 51.59 185 ARG A N 1
ATOM 1329 C CA . ARG A 1 185 ? 5.915 45.192 20.709 1.00 51.59 185 ARG A CA 1
ATOM 1330 C C . ARG A 1 185 ? 5.957 46.530 19.969 1.00 51.59 185 ARG A C 1
ATOM 1332 O O . ARG A 1 185 ? 6.907 47.285 20.154 1.00 51.59 185 ARG A O 1
ATOM 1339 N N . ARG A 1 186 ? 4.912 46.876 19.212 1.00 53.94 186 ARG A N 1
ATOM 1340 C CA . ARG A 1 186 ? 4.612 48.276 18.859 1.00 53.94 186 ARG A CA 1
ATOM 1341 C C . ARG A 1 186 ? 3.123 48.579 19.013 1.00 53.94 186 ARG A C 1
ATOM 1343 O O . ARG A 1 186 ? 2.310 48.283 18.153 1.00 53.94 186 ARG A O 1
ATOM 1350 N N . SER A 1 187 ? 2.831 49.139 20.184 1.00 45.50 187 SER A N 1
ATOM 1351 C CA . SER A 1 187 ? 1.992 50.314 20.446 1.00 45.50 187 SER A CA 1
ATOM 1352 C C . SER A 1 187 ? 0.925 50.689 19.402 1.00 45.50 187 SER A C 1
ATOM 1354 O O . SER A 1 187 ? 1.234 51.271 18.365 1.00 45.50 187 SER A O 1
ATOM 1356 N N . CYS A 1 188 ? -0.345 50.471 19.758 1.00 47.53 188 CYS A N 1
ATOM 1357 C CA . CYS A 1 188 ? -1.470 51.250 19.243 1.00 47.53 188 CYS A CA 1
ATOM 1358 C C . CYS A 1 188 ? -1.467 52.628 19.924 1.00 47.53 188 CYS A C 1
ATOM 1360 O O . CYS A 1 188 ? -1.730 52.730 21.121 1.00 47.53 188 CYS A O 1
ATOM 1362 N N . MET A 1 189 ? -1.180 53.690 19.166 1.00 47.38 189 MET A N 1
ATOM 1363 C CA . MET A 1 189 ? -1.520 55.057 19.563 1.00 47.38 189 MET A CA 1
ATOM 1364 C C . MET A 1 189 ? -2.981 55.327 19.205 1.00 47.38 189 MET A C 1
ATOM 1366 O O . MET A 1 189 ? -3.340 55.409 18.034 1.00 47.38 189 MET A O 1
ATOM 1370 N N . VAL A 1 190 ? -3.797 55.508 20.238 1.00 52.84 190 VAL A N 1
ATOM 1371 C CA . VAL A 1 190 ? -5.079 56.210 20.180 1.00 52.84 190 VAL A CA 1
ATOM 1372 C C . VAL A 1 190 ? -4.772 57.706 20.077 1.00 52.84 190 VAL A C 1
ATOM 1374 O O . VAL A 1 190 ? -4.088 58.251 20.945 1.00 52.84 190 VAL A O 1
ATOM 1377 N N . ARG A 1 191 ? -5.279 58.386 19.046 1.00 54.88 191 ARG A N 1
ATOM 1378 C CA . ARG A 1 191 ? -5.507 59.835 19.102 1.00 54.88 191 ARG A CA 1
ATOM 1379 C C . ARG A 1 191 ? -7.010 60.081 19.118 1.00 54.88 191 ARG A C 1
ATOM 1381 O O . ARG A 1 191 ? -7.745 59.458 18.359 1.00 54.88 191 ARG A O 1
ATOM 1388 N N . ARG A 1 192 ? -7.392 60.915 20.081 1.00 65.25 192 ARG A N 1
ATOM 1389 C CA . ARG A 1 192 ? -8.709 61.523 20.256 1.00 65.25 192 ARG A CA 1
ATOM 1390 C C . ARG A 1 192 ? -8.991 62.517 19.140 1.00 65.25 192 ARG A C 1
ATOM 1392 O O . ARG A 1 192 ? -7.997 63.080 18.624 1.00 65.25 192 ARG A O 1
#

Foldseek 3Di:
DCLVCQLVAALVVLVVVQQPDADPQQRHRALQDDDPPPRNVVSLVCSVSHDYDDDPPAAPCLSVLLSVLVSCLSHVVPHDPLRNVLSVLCNVVSVVRQDDDPQLVVLLSVCSVVVHDSVSSVVSSVVPPDRPRDPDPDPPDDDDDDDDDDDDDDDDDPDPPPDDDPPPDDDDDDDDDDDDDDDDDDDDDDDD

pLDDT: mean 75.42, std 26.94, range [26.08, 98.25]